Protein AF-A0A924D8W0-F1 (afdb_monomer)

Solvent-accessible surface area (backbone atoms only — not comparable to full-atom values): 11581 Å² total; per-residue (Å²): 134,85,78,77,59,70,66,60,56,53,53,50,51,53,57,53,62,71,68,69,75,63,59,68,28,72,71,52,71,74,65,56,60,61,61,43,77,53,72,70,44,46,41,32,33,38,35,77,83,73,48,73,50,53,40,35,28,71,41,72,52,75,44,83,43,63,81,86,64,90,44,76,80,65,30,50,57,51,70,74,46,54,51,31,19,24,40,36,41,32,32,32,44,46,88,89,50,88,84,66,76,81,45,36,48,36,34,39,32,23,36,89,91,62,43,34,36,59,39,56,44,46,80,50,99,70,36,35,48,69,34,62,76,65,89,50,67,39,32,70,57,61,75,64,47,70,62,36,76,46,74,63,90,94,46,76,42,76,45,24,30,76,48,70,42,75,48,71,89,59,61,86,46,82,33,25,39,45,30,40,32,35,26,55,75,71,27,80,46,30,37,34,32,73,86,68,52,37,37,33,53,79,47,108

Foldseek 3Di:
DDDDPPVVVVVVCVVVVVQPDLDEAEDDPVLVLLDQDDQQDKWWKAKPVRDIWIKGFHDKDKDKDFDDDDDPVSVVCCVRSVYIWMKIFGWIDTVVDPDDDTHGQWMWIQDSVRAIDIDGFDDDPQAGEPADPPPPSCSVVQVPADADFDDDPPDTAHAKGKAAGPDPPCLPGRNYWGIFIQGSNPGTQWTATPVGMIMGTPGD

Mean predicted aligned error: 7.1 Å

pLDDT: mean 86.95, std 12.24, range [51.62, 98.38]

Nearest PDB structures (foldseek):
  8cnb-assembly1_A  TM=2.384E-01  e=5.484E+00  Mus musculus

Structure (mmCIF, N/CA/C/O backbone):
data_AF-A0A924D8W0-F1
#
_entry.id   AF-A0A924D8W0-F1
#
loop_
_atom_site.group_PDB
_atom_site.id
_atom_site.type_symbol
_atom_site.label_atom_id
_atom_site.label_alt_id
_atom_site.label_comp_id
_atom_site.label_asym_id
_atom_site.label_entity_id
_atom_site.label_seq_id
_atom_site.pdbx_PDB_ins_code
_atom_site.Cartn_x
_atom_site.Cartn_y
_atom_site.Cartn_z
_atom_site.occupancy
_atom_site.B_iso_or_equiv
_atom_site.auth_seq_id
_atom_site.auth_comp_id
_atom_site.auth_asym_id
_atom_site.auth_atom_id
_atom_site.pdbx_PDB_model_num
ATOM 1 N N . MET A 1 1 ? -40.180 7.279 54.418 1.00 51.62 1 MET A N 1
ATOM 2 C CA . MET A 1 1 ? -39.333 7.251 53.200 1.00 51.62 1 MET A CA 1
ATOM 3 C C . MET A 1 1 ? -38.421 8.476 53.194 1.00 51.62 1 MET A C 1
ATOM 5 O O . MET A 1 1 ? -38.935 9.588 53.177 1.00 51.62 1 MET A O 1
ATOM 9 N N . LYS A 1 2 ? -37.093 8.305 53.275 1.00 62.81 2 LYS A N 1
ATOM 10 C CA . LYS A 1 2 ? -36.134 9.426 53.206 1.00 62.81 2 LYS A CA 1
ATOM 11 C C . LYS A 1 2 ? -36.000 9.867 51.742 1.00 62.81 2 LYS A C 1
ATOM 13 O O . LYS A 1 2 ? -35.663 9.045 50.896 1.00 62.81 2 LYS A O 1
ATOM 18 N N . LYS A 1 3 ? -36.308 11.132 51.433 1.00 62.19 3 LYS A N 1
ATOM 19 C CA . LYS A 1 3 ? -36.130 11.689 50.081 1.00 62.19 3 LYS A CA 1
ATOM 20 C C . LYS A 1 3 ? -34.634 11.707 49.760 1.00 62.19 3 LYS A C 1
ATOM 22 O O . LYS A 1 3 ? -33.863 12.280 50.526 1.00 62.19 3 LYS A O 1
ATOM 27 N N . LEU A 1 4 ? -34.237 11.078 48.654 1.00 62.81 4 LEU A N 1
ATOM 28 C CA . LEU A 1 4 ? -32.871 11.187 48.144 1.00 62.81 4 LEU A CA 1
ATOM 29 C C . LEU A 1 4 ? -32.546 12.677 47.913 1.00 62.81 4 LEU A C 1
ATOM 31 O O . LEU A 1 4 ? -33.376 13.389 47.334 1.00 62.81 4 LEU A O 1
ATOM 35 N N . PRO A 1 5 ? -31.378 13.175 48.349 1.00 80.56 5 PRO A N 1
ATOM 36 C CA . PRO A 1 5 ? -31.003 14.560 48.113 1.00 80.56 5 PRO A CA 1
ATOM 37 C C . PRO A 1 5 ? -30.881 14.806 46.605 1.00 80.56 5 PRO A C 1
ATOM 39 O O . PRO A 1 5 ? -30.211 14.054 45.900 1.00 80.56 5 PRO A O 1
ATOM 42 N N . LYS A 1 6 ? -31.517 15.876 46.109 1.00 74.88 6 LYS A N 1
ATOM 43 C CA . LYS A 1 6 ? -31.538 16.249 44.678 1.00 74.88 6 LYS A CA 1
ATOM 44 C C . LYS A 1 6 ? -30.132 16.340 44.061 1.00 74.88 6 LYS A C 1
ATOM 46 O O . LYS A 1 6 ? -29.969 16.055 42.882 1.00 74.88 6 LYS A O 1
ATOM 51 N N . ILE A 1 7 ? -29.126 16.667 44.877 1.00 73.75 7 ILE A N 1
ATOM 52 C CA . ILE A 1 7 ? -27.707 16.713 44.495 1.00 73.75 7 ILE A CA 1
ATOM 53 C C . ILE A 1 7 ? -27.206 15.335 44.036 1.00 73.75 7 ILE A C 1
ATOM 55 O O . ILE A 1 7 ? -26.556 15.252 43.002 1.00 73.75 7 ILE A O 1
ATOM 59 N N . LEU A 1 8 ? -27.576 14.249 44.726 1.00 74.19 8 LEU A N 1
ATOM 60 C CA . LEU A 1 8 ? -27.137 12.892 44.380 1.00 74.19 8 LEU A CA 1
ATOM 61 C C . LEU A 1 8 ? -27.672 12.453 43.009 1.00 74.19 8 LEU A C 1
ATOM 63 O O . LEU A 1 8 ? -26.963 11.815 42.242 1.00 74.19 8 LEU A O 1
ATOM 67 N N . ILE A 1 9 ? -28.909 12.838 42.680 1.00 71.88 9 ILE A N 1
ATOM 68 C CA . ILE A 1 9 ? -29.535 12.526 41.387 1.00 71.88 9 ILE A CA 1
ATOM 69 C C . ILE A 1 9 ? -28.805 13.254 40.251 1.00 71.88 9 ILE A C 1
ATOM 71 O O . ILE A 1 9 ? -28.531 12.649 39.220 1.00 71.88 9 ILE A O 1
ATOM 75 N N . ILE A 1 10 ? -28.431 14.522 40.450 1.00 74.00 10 ILE A N 1
ATOM 76 C CA . ILE A 1 10 ? -27.682 15.302 39.453 1.00 74.00 10 ILE A CA 1
ATOM 77 C C . ILE A 1 10 ? -26.285 14.706 39.236 1.00 74.00 10 ILE A C 1
ATOM 79 O O . ILE A 1 10 ? -25.867 14.544 38.092 1.00 74.00 10 ILE A O 1
ATOM 83 N N . THR A 1 11 ? -25.585 14.305 40.303 1.00 73.19 11 THR A N 1
ATOM 84 C CA . THR A 1 11 ? -24.273 13.651 40.183 1.00 73.19 11 THR A CA 1
ATOM 85 C C . THR A 1 11 ? -24.374 12.317 39.442 1.00 73.19 11 THR A C 1
ATOM 87 O O . THR A 1 11 ? -23.553 12.053 38.570 1.00 73.19 11 THR A O 1
ATOM 90 N N . ILE A 1 12 ? -25.404 11.509 39.714 1.00 74.12 12 ILE A N 1
ATOM 91 C CA . ILE A 1 12 ? -25.637 10.242 39.004 1.00 74.12 12 ILE A CA 1
ATOM 92 C C . ILE A 1 12 ? -25.927 10.491 37.520 1.00 74.12 12 ILE A C 1
ATOM 94 O O . ILE A 1 12 ? -25.353 9.813 36.679 1.00 74.12 12 ILE A O 1
ATOM 98 N N . VAL A 1 13 ? -26.756 11.480 37.175 1.00 68.44 13 VAL A N 1
ATOM 99 C CA . VAL A 1 13 ? -27.079 11.787 35.769 1.00 68.44 13 VAL A CA 1
ATOM 100 C C . VAL A 1 13 ? -25.861 12.317 35.009 1.00 68.44 13 VAL A C 1
ATOM 102 O O . VAL A 1 13 ? -25.657 11.927 33.864 1.00 68.44 13 VAL A O 1
ATOM 105 N N . ILE A 1 14 ? -25.017 13.144 35.634 1.00 67.38 14 ILE A N 1
ATOM 106 C CA . ILE A 1 14 ? -23.776 13.639 35.015 1.00 67.38 14 ILE A CA 1
ATOM 107 C C . ILE A 1 14 ? -22.770 12.494 34.831 1.00 67.38 14 ILE A C 1
ATOM 109 O O . ILE A 1 14 ? -22.213 12.337 33.746 1.00 67.38 14 ILE A O 1
ATOM 113 N N . VAL A 1 15 ? -22.581 11.648 35.849 1.00 65.19 15 VAL A N 1
ATOM 114 C CA . VAL A 1 15 ? -21.682 10.484 35.774 1.00 65.19 15 VAL A CA 1
ATOM 115 C C . VAL A 1 15 ? -22.187 9.465 34.745 1.00 65.19 15 VAL A C 1
ATOM 117 O O . VAL A 1 15 ? -21.397 8.969 33.949 1.00 65.19 15 VAL A O 1
ATOM 120 N N . CYS A 1 16 ? -23.494 9.202 34.679 1.00 62.72 16 CYS A N 1
ATOM 121 C CA . CYS A 1 16 ? -24.083 8.338 33.654 1.00 62.72 16 CYS A CA 1
ATOM 122 C C . CYS A 1 16 ? -24.018 8.964 32.253 1.00 62.72 16 CYS A C 1
ATOM 124 O O . CYS A 1 16 ? -23.747 8.246 31.297 1.00 62.72 16 CYS A O 1
ATOM 126 N N . GLY A 1 17 ? -24.208 10.280 32.115 1.00 61.62 17 GLY A N 1
ATOM 127 C CA . GLY A 1 17 ? -24.121 10.983 30.831 1.00 61.62 17 GLY A CA 1
ATOM 128 C C . GLY A 1 17 ? -22.721 10.935 30.211 1.00 61.62 17 GLY A C 1
ATOM 129 O O . GLY A 1 17 ? -22.593 10.801 28.996 1.00 61.62 17 GLY A O 1
ATOM 130 N N . ILE A 1 18 ? -21.677 10.956 31.044 1.00 58.41 18 ILE A N 1
ATOM 131 C CA . ILE A 1 18 ? -20.273 10.838 30.616 1.00 58.41 18 ILE A CA 1
ATOM 132 C C . ILE A 1 18 ? -19.924 9.400 30.170 1.00 58.41 18 ILE A C 1
ATOM 134 O O . ILE A 1 18 ? -19.015 9.208 29.367 1.00 58.41 18 ILE A O 1
ATOM 138 N N . LEU A 1 19 ? -20.661 8.380 30.624 1.00 55.50 19 LEU A N 1
ATOM 139 C CA . LEU A 1 19 ? -20.354 6.967 30.351 1.00 55.50 19 LEU A CA 1
ATOM 140 C C . LEU A 1 19 ? -20.971 6.402 29.056 1.00 55.50 19 LEU A C 1
ATOM 142 O O . LEU A 1 19 ? -20.686 5.256 28.708 1.00 55.50 19 LEU A O 1
ATOM 146 N N . ILE A 1 20 ? -21.815 7.151 28.336 1.00 56.75 20 ILE A N 1
ATOM 147 C CA . ILE A 1 20 ? -22.660 6.563 27.274 1.00 56.75 20 ILE A CA 1
ATOM 148 C C . ILE A 1 20 ? -22.020 6.570 25.872 1.00 56.75 20 ILE A C 1
ATOM 150 O O . ILE A 1 20 ? -22.450 5.802 25.013 1.00 56.75 20 ILE A O 1
ATOM 154 N N . PHE A 1 21 ? -20.947 7.320 25.611 1.00 61.81 21 PHE A N 1
ATOM 155 C CA . PHE A 1 21 ? -20.361 7.374 24.262 1.00 61.81 21 PHE A CA 1
ATOM 156 C C . PHE A 1 21 ? -19.018 6.645 24.165 1.00 61.81 21 PHE A C 1
ATOM 158 O O . PHE A 1 21 ? -17.959 7.263 24.107 1.00 61.81 21 PHE A O 1
ATOM 165 N N . LYS A 1 22 ? -19.062 5.309 24.069 1.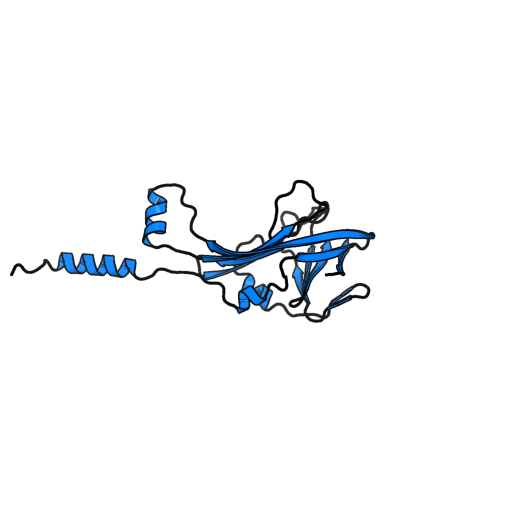00 64.31 22 LYS A N 1
ATOM 166 C CA . LYS A 1 22 ? -17.920 4.540 23.548 1.00 64.31 22 LYS A CA 1
ATOM 167 C C . LYS A 1 22 ? -17.777 4.819 22.053 1.00 64.31 22 LYS A C 1
ATOM 169 O O . LYS A 1 22 ? -18.519 4.267 21.240 1.00 64.31 22 LYS A O 1
ATOM 174 N N . LYS A 1 23 ? -16.834 5.685 21.683 1.00 73.25 23 LYS A N 1
ATOM 175 C CA . LYS A 1 23 ? -16.511 5.968 20.283 1.00 73.25 23 LYS A CA 1
ATOM 176 C C . LYS A 1 23 ? -15.597 4.854 19.760 1.00 73.25 23 LYS A C 1
ATOM 178 O O . LYS A 1 23 ? -14.448 4.741 20.172 1.00 73.25 23 LYS A O 1
ATOM 183 N N . SER A 1 24 ? -16.118 4.012 18.868 1.00 81.00 24 SER A N 1
ATOM 184 C CA . SER A 1 24 ? -15.323 3.021 18.133 1.00 81.00 24 SER A CA 1
ATOM 185 C C . SER A 1 24 ? -15.245 3.427 16.667 1.00 81.00 24 SER A C 1
ATOM 187 O O . SER A 1 24 ? -16.257 3.811 16.075 1.00 81.00 24 SER A O 1
ATOM 189 N N . GLN A 1 25 ? -14.039 3.414 16.106 1.00 90.25 25 GLN A N 1
ATOM 190 C CA . GLN A 1 25 ? -13.800 3.767 14.709 1.00 90.25 25 GLN A CA 1
ATOM 191 C C . GLN A 1 25 ? -13.573 2.498 13.896 1.00 90.25 25 GLN A C 1
ATOM 193 O O . GLN A 1 25 ? -12.676 1.710 14.190 1.00 90.25 25 GLN A O 1
ATOM 198 N N . HIS A 1 26 ? -14.408 2.297 12.877 1.00 93.50 26 HIS A N 1
ATOM 199 C CA . HIS A 1 26 ? -14.433 1.063 12.102 1.00 93.50 26 HIS A CA 1
ATOM 200 C C . HIS A 1 26 ? -14.041 1.286 10.644 1.00 93.50 26 HIS A C 1
ATOM 202 O O . HIS A 1 26 ? -14.431 2.269 10.004 1.00 93.50 26 HIS A O 1
ATOM 208 N N . LEU A 1 27 ? -13.329 0.305 10.100 1.00 94.75 27 LEU A N 1
ATOM 209 C CA . LEU A 1 27 ? -13.120 0.158 8.669 1.00 94.75 27 LEU A CA 1
ATOM 210 C C . LEU A 1 27 ? -14.374 -0.446 8.035 1.00 94.75 27 LEU A C 1
ATOM 212 O O . LEU A 1 27 ? -14.895 -1.477 8.471 1.00 94.75 27 LEU A O 1
ATOM 216 N N . THR A 1 28 ? -14.846 0.200 6.978 1.00 93.69 28 THR A N 1
ATOM 217 C CA . THR A 1 28 ? -15.949 -0.275 6.146 1.00 93.69 28 THR A CA 1
ATOM 218 C C . THR A 1 28 ? -15.459 -1.339 5.170 1.00 93.69 28 THR A C 1
ATOM 220 O O . THR A 1 28 ? -14.265 -1.460 4.891 1.00 93.69 28 THR A O 1
ATOM 223 N N . LYS A 1 29 ? -16.399 -2.080 4.577 1.00 93.75 29 LYS A N 1
ATOM 224 C CA . LYS A 1 29 ? -16.084 -3.051 3.523 1.00 93.75 29 LYS A CA 1
ATOM 225 C C . LYS A 1 29 ? -15.351 -2.402 2.342 1.00 93.75 29 LYS A C 1
ATOM 227 O O . LYS A 1 29 ? -14.378 -2.964 1.863 1.00 93.75 29 LYS A O 1
ATOM 232 N N . LYS A 1 30 ? -15.772 -1.197 1.938 1.00 91.75 30 LYS A N 1
ATOM 233 C CA . LYS A 1 30 ? -15.156 -0.437 0.841 1.00 91.75 30 LYS A CA 1
ATOM 234 C C . LYS A 1 30 ? -13.691 -0.094 1.121 1.00 91.75 30 LYS A C 1
ATOM 236 O O . LYS A 1 30 ? -12.888 -0.098 0.198 1.00 91.75 30 LYS A O 1
ATOM 241 N N . ASP A 1 31 ? -13.351 0.199 2.379 1.00 93.81 31 ASP A N 1
ATOM 242 C CA . ASP A 1 31 ? -11.962 0.482 2.755 1.00 93.81 31 ASP A CA 1
ATOM 243 C C . ASP A 1 31 ? -11.101 -0.773 2.558 1.00 93.81 31 ASP A C 1
ATOM 245 O O . ASP A 1 31 ? -10.030 -0.705 1.971 1.00 93.81 31 ASP A O 1
ATOM 249 N N . ILE A 1 32 ? -11.605 -1.934 2.984 1.00 95.25 32 ILE A N 1
ATOM 250 C CA . ILE A 1 32 ? -10.889 -3.216 2.909 1.00 95.25 32 ILE A CA 1
ATOM 251 C C . ILE A 1 32 ? -10.810 -3.749 1.468 1.00 95.25 32 ILE A C 1
ATOM 253 O O . ILE A 1 32 ? -9.803 -4.342 1.090 1.00 95.25 32 ILE A O 1
ATOM 257 N N . GLU A 1 33 ? -11.829 -3.502 0.638 1.00 95.81 33 GLU A N 1
ATOM 258 C CA . GLU A 1 33 ? -11.849 -3.858 -0.793 1.00 95.81 33 GLU A CA 1
ATOM 259 C C . GLU A 1 33 ? -10.745 -3.160 -1.609 1.00 95.81 33 GLU A C 1
ATOM 261 O O . GLU A 1 33 ? -10.497 -3.544 -2.750 1.00 95.81 33 GLU A O 1
ATOM 266 N N . PHE A 1 34 ? -10.047 -2.172 -1.035 1.00 95.62 34 PHE A N 1
ATOM 267 C CA . PHE A 1 34 ? -8.847 -1.594 -1.640 1.00 95.62 34 PHE A CA 1
ATOM 268 C C . PHE A 1 34 ? -7.672 -2.581 -1.719 1.00 95.62 34 PHE A C 1
ATOM 270 O O . PHE A 1 34 ? -6.791 -2.398 -2.558 1.00 95.62 34 PHE A O 1
ATOM 277 N N . ASN A 1 35 ? -7.647 -3.612 -0.866 1.00 97.69 35 ASN A N 1
ATOM 278 C CA . ASN A 1 35 ? -6.647 -4.673 -0.899 1.00 97.69 35 ASN A CA 1
ATOM 279 C C . ASN A 1 35 ? -7.005 -5.748 -1.949 1.00 97.69 35 ASN A C 1
ATOM 281 O O . ASN A 1 35 ? -7.961 -6.499 -1.740 1.00 97.69 35 ASN A O 1
ATOM 285 N N . PRO A 1 36 ? -6.205 -5.918 -3.016 1.00 97.56 36 PRO A N 1
ATOM 286 C CA . PRO A 1 36 ? -6.438 -6.936 -4.038 1.00 97.56 36 PRO A CA 1
ATOM 287 C C . PRO A 1 36 ? -5.659 -8.237 -3.794 1.00 97.56 36 PRO A C 1
ATOM 289 O O . PRO A 1 36 ? -5.649 -9.124 -4.653 1.00 97.56 36 PRO A O 1
ATOM 292 N N . TYR A 1 37 ? -4.934 -8.340 -2.681 1.00 98.12 37 TYR A N 1
ATOM 293 C CA . TYR A 1 37 ? -4.069 -9.479 -2.409 1.00 98.12 37 TYR A CA 1
ATOM 294 C C . TYR A 1 37 ? -4.772 -10.599 -1.654 1.00 98.12 37 TYR A C 1
ATOM 296 O O . TYR A 1 37 ? -5.694 -10.373 -0.862 1.00 98.12 37 TYR A O 1
ATOM 304 N N . LYS A 1 38 ? -4.256 -11.808 -1.863 1.00 98.19 38 LYS A N 1
ATOM 305 C CA . LYS A 1 38 ? -4.525 -13.004 -1.067 1.00 98.19 38 LYS A CA 1
ATOM 306 C C . LYS A 1 38 ? -3.228 -13.491 -0.428 1.00 98.19 38 LYS A C 1
ATOM 308 O O . LYS A 1 38 ? -2.139 -13.262 -0.948 1.00 98.19 38 LYS A O 1
ATOM 313 N N . VAL A 1 39 ? -3.353 -14.189 0.697 1.00 98.12 39 VAL A N 1
ATOM 314 C CA . VAL A 1 39 ? -2.212 -14.866 1.325 1.00 98.12 39 VAL A CA 1
ATOM 315 C C . VAL A 1 39 ? -1.627 -15.883 0.341 1.00 98.12 39 VAL A C 1
ATOM 317 O O . VAL A 1 39 ? -2.372 -16.663 -0.254 1.00 98.12 39 VAL A O 1
ATOM 320 N N . GLY A 1 40 ? -0.306 -15.855 0.173 1.00 97.38 40 GLY A N 1
ATOM 321 C CA . GLY A 1 40 ? 0.437 -16.673 -0.785 1.00 97.38 40 GLY A CA 1
ATOM 3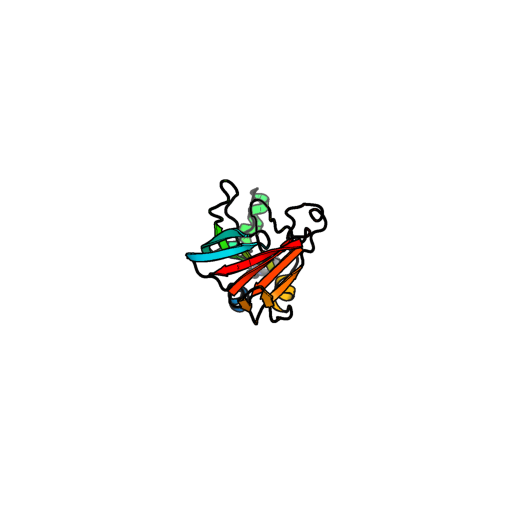22 C C . GLY A 1 40 ? 0.655 -16.025 -2.157 1.00 97.38 40 GLY A C 1
ATOM 323 O O . GLY A 1 40 ? 1.433 -16.565 -2.945 1.00 97.38 40 GLY A O 1
ATOM 324 N N . ASP A 1 41 ? 0.029 -14.877 -2.452 1.00 98.06 41 ASP A N 1
ATOM 325 C CA . ASP A 1 41 ? 0.325 -14.123 -3.677 1.00 98.06 41 ASP A CA 1
ATOM 326 C C . ASP A 1 41 ? 1.829 -13.793 -3.737 1.00 98.06 41 ASP A C 1
ATOM 328 O O . ASP A 1 41 ? 2.415 -13.337 -2.752 1.00 98.06 41 ASP A O 1
ATOM 332 N N . SER A 1 42 ? 2.453 -14.016 -4.899 1.00 96.88 42 SER A N 1
ATOM 333 C CA . SER A 1 42 ? 3.887 -13.792 -5.126 1.00 96.88 42 SER A CA 1
ATOM 334 C C . SER A 1 42 ? 4.090 -12.799 -6.265 1.00 96.88 42 SER A C 1
ATOM 336 O O . SER A 1 42 ? 3.880 -13.112 -7.434 1.00 96.88 42 SER A O 1
ATOM 338 N N . LEU A 1 43 ? 4.510 -11.585 -5.932 1.00 95.88 43 LEU A N 1
ATOM 339 C CA . LEU A 1 43 ? 4.676 -10.480 -6.867 1.00 95.88 43 LEU A CA 1
ATOM 340 C C . LEU A 1 43 ? 6.116 -10.455 -7.380 1.00 95.88 43 LEU A C 1
ATOM 342 O O . LEU A 1 43 ? 7.033 -10.089 -6.649 1.00 95.88 43 LEU A O 1
ATOM 346 N N . PHE A 1 44 ? 6.319 -10.821 -8.641 1.00 95.38 44 PHE A N 1
ATOM 347 C CA . PHE A 1 44 ? 7.634 -10.807 -9.279 1.00 95.38 44 PHE A CA 1
ATOM 348 C C . PHE A 1 44 ? 7.829 -9.493 -10.017 1.00 95.38 44 PHE A C 1
ATOM 350 O O . PHE A 1 44 ? 7.075 -9.192 -10.947 1.00 95.38 44 PHE A O 1
ATOM 357 N N . PHE A 1 45 ? 8.864 -8.742 -9.658 1.00 94.88 45 PHE A N 1
ATOM 358 C CA . PHE A 1 45 ? 9.209 -7.483 -10.302 1.00 94.88 45 PHE A CA 1
ATOM 359 C C . PHE A 1 45 ? 10.507 -7.587 -11.096 1.00 94.88 45 PHE A C 1
ATOM 361 O O . PHE A 1 45 ? 11.413 -8.343 -10.745 1.00 94.88 45 PHE A O 1
ATOM 368 N N . GLN A 1 46 ? 10.596 -6.787 -12.156 1.00 95.19 46 GLN A N 1
ATOM 369 C CA . GLN A 1 46 ? 11.812 -6.595 -12.935 1.00 95.19 46 GLN A CA 1
ATOM 370 C C . GLN A 1 46 ? 12.077 -5.104 -13.152 1.00 95.19 46 GLN A C 1
ATOM 372 O O . GLN A 1 46 ? 11.154 -4.335 -13.452 1.00 95.19 46 GLN A O 1
ATOM 377 N N . SER A 1 47 ? 13.342 -4.713 -13.010 1.00 95.19 47 SER A N 1
ATOM 378 C CA . SER A 1 47 ? 13.811 -3.355 -13.262 1.00 95.19 47 SER A CA 1
ATOM 379 C C . SER A 1 47 ? 14.204 -3.135 -14.720 1.00 95.19 47 SER A C 1
ATOM 381 O O . SER A 1 47 ? 14.483 -4.075 -15.470 1.00 95.19 47 SER A O 1
ATOM 383 N N . THR A 1 48 ? 14.319 -1.870 -15.117 1.00 94.88 48 THR A N 1
ATOM 384 C CA . THR A 1 48 ? 14.916 -1.482 -16.404 1.00 94.88 48 THR A CA 1
ATOM 385 C C . THR A 1 48 ? 16.386 -1.877 -16.549 1.00 94.88 48 THR A C 1
ATOM 387 O O . THR A 1 48 ? 16.887 -1.945 -17.668 1.00 94.88 48 THR A O 1
ATOM 390 N N . LYS A 1 49 ? 17.066 -2.187 -15.440 1.00 94.81 49 LYS A N 1
ATOM 391 C CA . LYS A 1 49 ? 18.438 -2.712 -15.407 1.00 94.81 49 LYS A CA 1
ATOM 392 C C . LYS A 1 49 ? 18.497 -4.246 -15.372 1.00 94.81 49 LYS A C 1
ATOM 394 O O . LYS A 1 49 ? 19.565 -4.804 -15.156 1.00 94.81 49 LYS A O 1
ATOM 399 N N . ASN A 1 50 ? 17.370 -4.929 -15.599 1.00 93.94 50 ASN A N 1
ATOM 400 C CA . ASN A 1 50 ? 17.221 -6.390 -15.543 1.00 93.94 50 ASN A CA 1
ATOM 401 C C . ASN A 1 50 ? 17.449 -7.028 -14.163 1.00 93.94 50 ASN A C 1
ATOM 403 O O . ASN A 1 50 ? 17.585 -8.249 -14.067 1.00 93.94 50 ASN A O 1
ATOM 407 N N . GLU A 1 51 ? 17.419 -6.237 -13.093 1.00 94.00 51 GLU A N 1
ATOM 408 C CA . GLU A 1 51 ? 17.344 -6.778 -11.738 1.00 94.00 51 GLU A CA 1
ATOM 409 C C . GLU A 1 51 ? 15.948 -7.341 -11.484 1.00 94.00 51 GLU A C 1
ATOM 411 O O . GLU A 1 51 ? 14.962 -6.871 -12.059 1.00 94.00 51 GLU A O 1
ATOM 416 N N . LYS A 1 52 ? 15.859 -8.349 -10.620 1.00 93.62 52 LYS A N 1
ATOM 417 C CA . LYS A 1 52 ? 14.599 -9.003 -10.269 1.00 93.62 52 LYS A CA 1
ATOM 418 C C . LYS A 1 52 ? 14.428 -9.019 -8.768 1.00 93.62 52 LYS A C 1
ATOM 420 O O . LYS A 1 52 ? 15.410 -9.130 -8.040 1.00 93.62 52 LYS A O 1
ATOM 425 N N . ASP A 1 53 ? 13.182 -8.945 -8.333 1.00 93.12 53 ASP A N 1
ATOM 426 C CA . ASP A 1 53 ? 12.839 -9.133 -6.932 1.00 93.12 53 ASP A CA 1
ATOM 427 C C . ASP A 1 53 ? 11.453 -9.751 -6.784 1.00 93.12 53 ASP A C 1
ATOM 429 O O . ASP A 1 53 ? 10.672 -9.791 -7.740 1.00 93.12 53 ASP A O 1
ATOM 433 N N . THR A 1 54 ? 11.171 -10.279 -5.600 1.00 93.69 54 THR A N 1
ATOM 434 C CA . THR A 1 54 ? 9.901 -10.922 -5.275 1.00 93.69 54 THR A CA 1
ATOM 435 C C . THR A 1 54 ? 9.375 -10.391 -3.953 1.00 93.69 54 THR A C 1
ATOM 437 O O . THR A 1 54 ? 10.123 -10.270 -2.990 1.00 93.69 54 THR A O 1
ATOM 440 N N . ILE A 1 55 ? 8.077 -10.115 -3.914 1.00 94.06 55 ILE A N 1
ATOM 441 C CA . ILE A 1 55 ? 7.347 -9.815 -2.683 1.00 94.06 55 ILE A CA 1
ATOM 442 C C . ILE A 1 55 ? 6.326 -10.925 -2.479 1.00 94.06 55 ILE A C 1
ATOM 444 O O . ILE A 1 55 ? 5.564 -11.228 -3.399 1.00 94.06 55 ILE A O 1
ATOM 448 N N . ILE A 1 56 ? 6.298 -11.529 -1.297 1.00 95.06 56 ILE A N 1
ATOM 449 C CA . ILE A 1 56 ? 5.354 -12.601 -0.967 1.00 95.06 56 ILE A CA 1
ATOM 450 C C . ILE A 1 56 ? 4.391 -12.093 0.095 1.00 95.06 56 ILE A C 1
ATOM 452 O O . ILE A 1 56 ? 4.822 -11.581 1.124 1.00 95.06 56 ILE A O 1
ATOM 456 N N . ILE A 1 57 ? 3.088 -12.243 -0.136 1.00 97.25 57 ILE A N 1
ATOM 457 C CA . ILE A 1 57 ? 2.064 -11.883 0.848 1.00 97.25 57 ILE A CA 1
ATOM 458 C C . ILE A 1 57 ? 1.936 -13.016 1.864 1.00 97.25 57 ILE A C 1
ATOM 460 O O . ILE A 1 57 ? 1.465 -14.107 1.535 1.00 97.25 57 ILE A O 1
ATOM 464 N N . THR A 1 58 ? 2.347 -12.765 3.103 1.00 96.19 58 THR A N 1
ATOM 465 C CA . THR A 1 58 ? 2.478 -13.811 4.130 1.00 96.19 58 THR A CA 1
ATOM 466 C C . THR A 1 58 ? 1.268 -13.894 5.046 1.00 96.19 58 THR A C 1
ATOM 468 O O . THR A 1 58 ? 0.877 -14.985 5.460 1.00 96.19 58 THR A O 1
ATOM 471 N N . SER A 1 59 ? 0.632 -12.763 5.348 1.00 97.00 59 SER A N 1
ATOM 472 C CA . SER A 1 59 ? -0.594 -12.744 6.140 1.00 97.00 59 SER A CA 1
ATOM 473 C C . SER A 1 59 ? -1.440 -11.515 5.844 1.00 97.00 59 SER A C 1
ATOM 475 O O . SER A 1 59 ? -0.964 -10.507 5.330 1.00 97.00 59 SER A O 1
ATOM 477 N N . ILE A 1 60 ? -2.732 -11.635 6.134 1.00 98.06 60 ILE A N 1
ATOM 478 C CA . ILE A 1 60 ? -3.700 -10.554 6.009 1.00 98.06 60 ILE A CA 1
ATOM 479 C C . ILE A 1 60 ? -4.607 -10.638 7.227 1.00 98.06 60 ILE A C 1
ATOM 481 O O . ILE A 1 60 ? -5.245 -11.672 7.445 1.00 98.06 60 ILE A O 1
ATOM 485 N N . TYR A 1 61 ? -4.679 -9.577 8.022 1.00 97.31 61 TYR A N 1
ATOM 486 C CA . TYR A 1 61 ? -5.511 -9.584 9.220 1.00 97.31 61 TYR A CA 1
ATOM 487 C C . TYR A 1 61 ? -6.090 -8.216 9.551 1.00 97.31 61 TYR A C 1
ATOM 489 O O . TYR A 1 61 ? -5.604 -7.162 9.146 1.00 97.31 61 TYR A O 1
ATOM 497 N N . LYS A 1 62 ? -7.164 -8.260 10.337 1.00 96.88 62 LYS A N 1
ATOM 498 C CA . LYS A 1 62 ? -7.802 -7.094 10.931 1.00 96.88 62 LYS A CA 1
ATOM 499 C C . LYS A 1 62 ? -7.571 -7.129 12.434 1.00 96.88 62 LYS A C 1
ATOM 501 O O . LYS A 1 62 ? -7.836 -8.147 13.072 1.00 96.88 62 LYS A O 1
ATOM 506 N N . GLN A 1 63 ? -7.120 -6.022 13.004 1.00 95.25 63 GLN A N 1
ATOM 507 C CA . GLN A 1 63 ? -6.848 -5.903 14.431 1.00 95.25 63 GLN A CA 1
ATOM 508 C C . GLN A 1 63 ? -7.618 -4.724 15.021 1.00 95.25 63 GLN A C 1
ATOM 510 O O . GLN A 1 63 ? -7.691 -3.648 14.427 1.00 95.25 63 GLN A O 1
ATOM 515 N N . LYS A 1 64 ? -8.169 -4.925 16.222 1.00 92.88 64 LYS A N 1
ATOM 516 C CA . LYS A 1 64 ? -8.626 -3.817 17.062 1.00 92.88 64 LYS A CA 1
ATOM 517 C C . LYS A 1 64 ? -7.431 -3.219 17.785 1.00 92.88 64 LYS A C 1
ATOM 519 O O . LYS A 1 64 ? -6.700 -3.924 18.478 1.00 92.88 64 LYS A O 1
ATOM 524 N N . LEU A 1 65 ? -7.263 -1.924 17.615 1.00 90.31 65 LEU A N 1
ATOM 525 C CA . LEU A 1 65 ? -6.206 -1.128 18.196 1.00 90.31 65 LEU A CA 1
ATOM 526 C C . LEU A 1 65 ? -6.755 -0.372 19.402 1.00 90.31 65 LEU A C 1
ATOM 528 O O . LEU A 1 65 ? -7.914 0.049 19.427 1.00 90.31 65 LEU A O 1
ATOM 532 N N . THR A 1 66 ? -5.901 -0.228 20.405 1.00 86.38 66 THR A N 1
ATOM 533 C CA . THR A 1 66 ? -6.167 0.492 21.650 1.00 86.38 66 THR A CA 1
ATOM 534 C C . THR A 1 66 ? -4.987 1.395 21.955 1.00 86.38 66 THR A C 1
ATOM 536 O O . THR A 1 66 ? -3.858 1.120 21.538 1.00 86.38 66 THR A O 1
ATOM 539 N N . GLU A 1 67 ? -5.226 2.455 22.722 1.00 79.81 67 GLU A N 1
ATOM 540 C CA . GLU A 1 67 ? -4.152 3.285 23.264 1.00 79.81 67 GLU A CA 1
ATOM 541 C C . GLU A 1 67 ? -3.169 2.394 24.034 1.00 79.81 67 GLU A C 1
ATOM 543 O O . GLU A 1 67 ? -3.568 1.646 24.932 1.00 79.81 67 GLU A O 1
ATOM 548 N N . LYS A 1 68 ? -1.879 2.448 23.679 1.00 73.06 68 LYS A N 1
ATOM 549 C CA . LYS A 1 68 ? -0.851 1.854 24.532 1.00 73.06 68 LYS A CA 1
ATOM 550 C C . LYS A 1 68 ? -0.766 2.707 25.783 1.00 73.06 68 LYS A C 1
ATOM 552 O O . LYS A 1 68 ? -0.426 3.884 25.718 1.00 73.06 68 LYS A O 1
ATOM 557 N N . CYS A 1 69 ? -1.085 2.101 26.913 1.00 73.44 69 CYS A N 1
ATOM 558 C CA . CYS A 1 69 ? -1.027 2.782 28.182 1.00 73.44 69 CYS A CA 1
ATOM 559 C C . CYS A 1 69 ? 0.292 2.478 28.896 1.00 73.44 69 CYS A C 1
ATOM 561 O O . CYS A 1 69 ? 0.628 1.314 29.105 1.00 73.44 69 CYS A O 1
ATOM 563 N N . TYR A 1 70 ? 1.018 3.525 29.289 1.00 76.00 70 TYR A N 1
ATOM 564 C CA . TYR A 1 70 ? 2.321 3.400 29.953 1.00 76.00 70 TYR A CA 1
ATOM 565 C C . TYR A 1 70 ? 2.285 3.787 31.441 1.00 76.00 70 TYR A C 1
ATOM 567 O O . TYR A 1 70 ? 3.292 3.653 32.130 1.00 76.00 70 TYR A O 1
ATOM 575 N N . SER A 1 71 ? 1.148 4.263 31.965 1.00 79.56 71 SER A N 1
ATOM 576 C CA . SER A 1 71 ? 1.012 4.617 33.384 1.00 79.56 71 SER A CA 1
ATOM 577 C C . SER A 1 71 ? -0.420 4.471 33.896 1.00 79.56 71 SER A C 1
ATOM 579 O O . SER A 1 71 ? -1.382 4.695 33.170 1.00 79.56 71 SER A O 1
ATOM 581 N N . LEU A 1 72 ? -0.578 4.170 35.187 1.00 71.75 72 LEU A N 1
ATOM 582 C CA . LEU A 1 72 ? -1.888 3.917 35.799 1.00 71.75 72 LEU A CA 1
ATOM 583 C C . LEU A 1 72 ? -2.889 5.073 35.589 1.00 71.75 72 LEU A C 1
ATOM 585 O O . LEU A 1 72 ? -4.050 4.836 35.268 1.00 71.75 72 LEU A O 1
ATOM 589 N N . LEU A 1 73 ? -2.426 6.325 35.698 1.00 72.88 73 LEU A N 1
ATOM 590 C CA . LEU A 1 73 ? -3.254 7.525 35.512 1.00 72.88 73 LEU A CA 1
ATOM 591 C C . LEU A 1 73 ? -3.697 7.729 34.053 1.00 72.88 73 LEU A C 1
ATOM 593 O O . LEU A 1 73 ? -4.803 8.209 33.820 1.00 72.88 73 LEU A O 1
ATOM 597 N N . THR A 1 74 ? -2.879 7.326 33.075 1.00 67.94 74 THR A N 1
ATOM 598 C CA . THR A 1 74 ? -3.242 7.383 31.644 1.00 67.94 74 THR A CA 1
ATOM 599 C C . THR A 1 74 ? -4.123 6.203 31.216 1.00 67.94 74 THR A C 1
ATOM 601 O O . THR A 1 74 ? -4.826 6.280 30.207 1.00 67.94 74 THR A O 1
ATOM 604 N N . CYS A 1 75 ? -4.163 5.130 32.014 1.00 70.31 75 CYS A N 1
ATOM 605 C CA . CYS A 1 75 ? -4.968 3.945 31.717 1.00 70.31 75 CYS A CA 1
ATOM 606 C C . CYS A 1 75 ? -6.420 4.115 32.128 1.00 70.31 75 CYS A C 1
ATOM 608 O O . CYS A 1 75 ? -7.280 3.548 31.466 1.00 70.31 75 CYS A O 1
ATOM 610 N N . ILE A 1 76 ? -6.705 4.867 33.197 1.00 72.56 76 ILE A N 1
ATOM 611 C CA . ILE A 1 76 ? -8.070 5.021 33.719 1.00 72.56 76 ILE A CA 1
ATOM 612 C C . ILE A 1 76 ? -9.036 5.486 32.613 1.00 72.56 76 ILE A C 1
ATOM 614 O O . ILE A 1 76 ? -10.046 4.810 32.416 1.00 72.56 76 ILE A O 1
ATOM 618 N N . PRO A 1 77 ? -8.732 6.529 31.812 1.00 68.06 77 PRO A N 1
ATOM 619 C CA . PRO A 1 77 ? -9.591 6.906 30.692 1.00 68.06 77 PRO A CA 1
ATOM 620 C C . PRO A 1 77 ? -9.706 5.801 29.636 1.00 68.06 77 PRO A C 1
ATOM 622 O O . PRO A 1 77 ? -10.809 5.455 29.233 1.00 68.06 77 PRO A O 1
ATOM 625 N N . THR A 1 78 ? -8.596 5.181 29.232 1.00 71.50 78 THR A N 1
ATOM 626 C CA . THR A 1 78 ? -8.608 4.104 28.225 1.00 71.50 78 THR A CA 1
ATOM 627 C C . THR A 1 78 ? -9.456 2.910 28.674 1.00 71.50 78 THR A C 1
ATOM 629 O O . THR A 1 78 ? -10.201 2.345 27.880 1.00 71.50 78 THR A O 1
ATOM 632 N N . TYR A 1 79 ? -9.395 2.542 29.955 1.00 70.75 79 TYR A N 1
ATOM 633 C CA . TYR A 1 79 ? -10.141 1.419 30.521 1.00 70.75 79 TYR A CA 1
ATOM 634 C C . TYR A 1 79 ? -11.631 1.740 30.697 1.00 70.75 79 TYR A C 1
ATOM 636 O O . TYR A 1 79 ? -12.484 0.882 30.468 1.00 70.75 79 TYR A O 1
ATOM 644 N N . LEU A 1 80 ? -11.949 2.978 31.090 1.00 70.19 80 LEU A N 1
ATOM 645 C CA . LEU A 1 80 ? -13.325 3.429 31.303 1.00 70.19 80 LEU A CA 1
ATOM 646 C C . LEU A 1 80 ? -14.049 3.731 29.984 1.00 70.19 80 LEU A C 1
ATOM 648 O O . LEU A 1 80 ? -15.210 3.353 29.824 1.00 70.19 80 LEU A O 1
A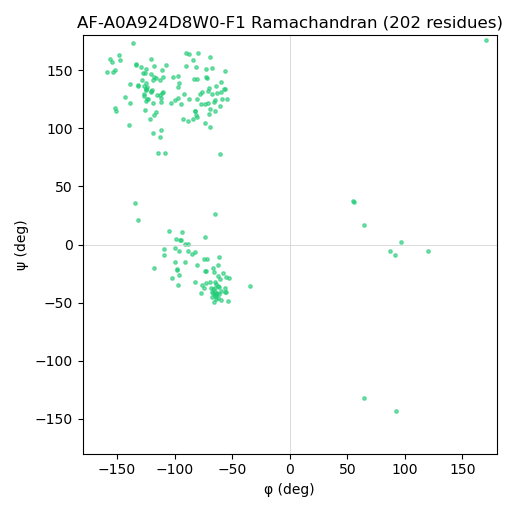TOM 652 N N . PHE A 1 81 ? -13.368 4.369 29.030 1.00 71.81 81 PHE A N 1
ATOM 653 C CA . PHE A 1 81 ? -13.957 4.836 27.771 1.00 71.81 81 PHE A CA 1
ATOM 654 C C . PHE A 1 81 ? -13.712 3.884 26.598 1.00 71.81 81 PHE A C 1
ATOM 656 O O . PHE A 1 81 ? -14.507 3.869 25.660 1.00 71.81 81 PHE A O 1
ATOM 663 N N . GLY A 1 82 ? -12.692 3.021 26.670 1.00 69.31 82 GLY A N 1
ATOM 664 C CA . GLY A 1 82 ? -12.494 1.914 25.732 1.00 69.31 82 GLY A CA 1
ATOM 665 C C . GLY A 1 82 ? -12.457 2.344 24.269 1.00 69.31 82 GLY A C 1
ATOM 666 O O . GLY A 1 82 ? -13.013 1.636 23.423 1.00 69.31 82 GLY A O 1
ATOM 667 N N . GLU A 1 83 ? -11.866 3.506 23.974 1.00 79.19 83 GLU A N 1
ATOM 668 C CA . GLU A 1 83 ? -11.723 3.966 22.598 1.00 79.19 83 GLU A CA 1
ATOM 669 C C . GLU A 1 83 ? -10.895 2.946 21.824 1.00 79.19 83 GLU A C 1
ATOM 671 O O . GLU A 1 83 ? -9.756 2.618 22.166 1.00 79.19 83 GLU A O 1
ATOM 676 N N . THR A 1 84 ? -11.524 2.400 20.795 1.00 87.06 84 THR A N 1
ATOM 677 C CA . THR A 1 84 ? -10.930 1.394 19.928 1.00 87.06 84 THR A CA 1
ATOM 678 C C . THR A 1 84 ? -11.033 1.871 18.505 1.00 87.06 84 THR A C 1
ATOM 680 O O . THR A 1 84 ? -11.998 2.534 18.111 1.00 87.06 84 THR A O 1
ATOM 683 N N . TRP A 1 85 ? -10.044 1.494 17.723 1.00 92.06 85 TRP A N 1
ATOM 684 C CA . TRP A 1 85 ? -10.062 1.704 16.293 1.00 92.06 85 TRP A CA 1
ATOM 685 C C . TRP A 1 85 ? -9.573 0.450 15.584 1.00 92.06 85 TRP A C 1
ATOM 687 O O . TRP A 1 85 ? -9.201 -0.532 16.228 1.00 92.06 85 TRP A O 1
ATOM 697 N N . GLU A 1 86 ? -9.647 0.425 14.262 1.00 95.44 86 GLU A N 1
ATOM 698 C CA . GLU A 1 86 ? -9.355 -0.774 13.485 1.00 95.44 86 GLU A CA 1
ATOM 699 C C . GLU A 1 86 ? -8.192 -0.534 12.534 1.00 95.44 86 GLU A C 1
ATOM 701 O O . GLU A 1 86 ? -8.163 0.461 11.810 1.00 95.44 86 GLU A O 1
ATOM 706 N N . GLY A 1 87 ? -7.259 -1.480 12.525 1.00 96.56 87 GLY A N 1
ATOM 707 C CA . GLY A 1 87 ? -6.235 -1.611 11.500 1.00 96.56 87 GLY A CA 1
ATOM 708 C C . GLY A 1 87 ? -6.493 -2.850 10.651 1.00 96.56 87 GLY A C 1
ATOM 709 O O . GLY A 1 87 ? -6.972 -3.873 11.148 1.00 96.56 87 GLY A O 1
ATOM 710 N N . TYR A 1 88 ? -6.190 -2.746 9.367 1.00 97.56 88 TYR A N 1
ATOM 711 C CA . TYR A 1 88 ? -6.183 -3.830 8.402 1.00 97.56 88 TYR A CA 1
ATOM 712 C C . TYR A 1 88 ? -4.807 -3.869 7.748 1.00 97.56 88 TYR A C 1
ATOM 714 O O . TYR A 1 88 ? -4.358 -2.864 7.195 1.00 97.56 88 TYR A O 1
ATOM 722 N N . TYR A 1 89 ? -4.157 -5.021 7.834 1.00 97.19 89 TYR A N 1
ATOM 723 C CA . TYR A 1 89 ? -2.743 -5.190 7.535 1.00 97.19 89 TYR A CA 1
ATOM 724 C C . TYR A 1 89 ? -2.569 -6.271 6.479 1.00 97.19 89 TYR A C 1
ATOM 726 O O . TYR A 1 89 ? -3.227 -7.316 6.535 1.00 97.19 89 TYR A O 1
ATOM 734 N N . VAL A 1 90 ? -1.714 -5.988 5.503 1.00 97.44 90 VAL A N 1
ATOM 735 C CA . VAL A 1 90 ? -1.281 -6.927 4.472 1.00 97.44 90 VAL A CA 1
ATOM 736 C C . VAL A 1 90 ? 0.222 -7.075 4.613 1.00 97.44 90 VAL A C 1
ATOM 738 O O . VAL A 1 90 ? 0.990 -6.272 4.083 1.00 97.44 90 VAL A O 1
ATOM 741 N N . ASN A 1 91 ? 0.632 -8.108 5.330 1.00 95.75 91 ASN A N 1
ATOM 742 C CA . ASN A 1 91 ? 2.027 -8.342 5.646 1.00 95.75 91 ASN A CA 1
ATOM 743 C C . ASN A 1 91 ? 2.715 -8.987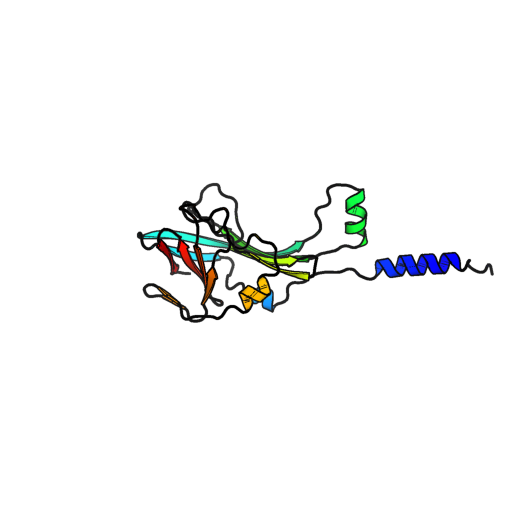 4.452 1.00 95.75 91 ASN A C 1
ATOM 745 O O . ASN A 1 91 ? 2.150 -9.848 3.761 1.00 95.75 91 ASN A O 1
ATOM 749 N N . SER A 1 92 ? 3.961 -8.587 4.242 1.00 93.62 92 SER A N 1
ATOM 750 C CA . SER A 1 92 ? 4.772 -9.099 3.153 1.00 93.62 92 SER A CA 1
ATOM 751 C C . SER A 1 92 ? 6.171 -9.486 3.604 1.00 93.62 92 SER A C 1
ATOM 753 O O . SER A 1 92 ? 6.692 -8.976 4.593 1.00 93.62 92 SER A O 1
ATOM 755 N N . GLU A 1 93 ? 6.765 -10.410 2.862 1.00 91.56 93 GLU A N 1
ATOM 756 C CA . GLU A 1 93 ? 8.163 -10.795 2.984 1.00 91.56 93 GLU A CA 1
ATOM 757 C C . GLU A 1 93 ? 8.900 -10.481 1.680 1.00 91.56 93 GLU A C 1
ATOM 759 O O . GLU A 1 93 ? 8.354 -10.639 0.582 1.00 91.56 93 GLU A O 1
ATOM 764 N N . PHE A 1 94 ? 10.159 -10.071 1.826 1.00 88.12 94 PHE A N 1
ATOM 765 C CA . PHE A 1 94 ? 11.106 -9.828 0.745 1.00 88.12 94 PHE A CA 1
ATOM 766 C C . PHE A 1 94 ? 12.210 -10.889 0.846 1.00 88.12 94 PHE A C 1
ATOM 768 O O . PHE A 1 94 ? 13.182 -10.677 1.571 1.00 88.12 94 PHE A O 1
ATOM 775 N N . PRO A 1 95 ? 12.101 -12.040 0.154 1.00 83.88 95 PRO A N 1
ATOM 776 C CA . PRO A 1 95 ? 13.008 -13.177 0.357 1.00 83.88 95 PRO A CA 1
ATOM 777 C C . PRO A 1 95 ? 14.488 -12.851 0.122 1.00 83.88 95 PRO A C 1
ATOM 779 O O . PRO A 1 95 ? 15.366 -13.512 0.668 1.00 83.88 95 PRO A O 1
ATOM 782 N N . ASN A 1 96 ? 14.766 -11.826 -0.687 1.00 79.94 96 ASN A N 1
ATOM 783 C CA . ASN A 1 96 ? 16.120 -11.374 -1.007 1.00 79.94 96 ASN A CA 1
ATOM 784 C C . ASN A 1 96 ? 16.670 -10.334 -0.014 1.00 79.94 96 ASN A C 1
ATOM 786 O O . ASN A 1 96 ? 17.791 -9.857 -0.201 1.00 79.94 96 ASN A O 1
ATOM 790 N N . ASN A 1 97 ? 15.898 -9.955 1.009 1.00 76.38 97 ASN A N 1
ATOM 791 C CA . ASN A 1 97 ? 16.246 -8.902 1.953 1.00 76.38 97 ASN A CA 1
ATOM 792 C C . ASN A 1 97 ? 16.450 -9.483 3.361 1.00 76.38 97 ASN A C 1
ATOM 794 O O . ASN A 1 97 ? 15.572 -9.465 4.220 1.00 76.38 97 ASN A O 1
ATOM 798 N N . HIS A 1 98 ? 17.620 -10.085 3.581 1.00 60.97 98 HIS A N 1
ATOM 799 C CA . HIS A 1 98 ? 17.950 -10.731 4.850 1.00 60.97 98 HIS A CA 1
ATOM 800 C C . HIS A 1 98 ? 18.243 -9.691 5.943 1.00 60.97 98 HIS A C 1
ATOM 802 O O . HIS A 1 98 ? 19.335 -9.130 5.982 1.00 60.97 98 HIS A O 1
ATOM 808 N N . GLY A 1 99 ? 17.302 -9.495 6.870 1.00 60.22 99 GLY A N 1
ATOM 809 C CA . GLY A 1 99 ? 17.553 -8.805 8.146 1.00 60.22 99 GLY A CA 1
ATOM 810 C C . GLY A 1 99 ? 16.726 -7.551 8.408 1.00 60.22 99 GLY A C 1
ATOM 811 O O . GLY A 1 99 ? 16.785 -7.020 9.516 1.00 60.22 99 GLY A O 1
ATOM 812 N N . GLU A 1 100 ? 15.928 -7.101 7.446 1.00 59.97 100 GLU A N 1
ATOM 813 C CA . GLU A 1 100 ? 15.006 -5.986 7.654 1.00 59.97 100 GLU A CA 1
ATOM 814 C C . GLU A 1 100 ? 13.617 -6.504 8.001 1.00 59.97 100 GLU A C 1
ATOM 816 O O . GLU A 1 100 ? 13.172 -7.547 7.518 1.00 59.97 100 GLU A O 1
ATOM 821 N N . ALA A 1 101 ? 12.991 -5.819 8.955 1.00 55.69 101 ALA A N 1
ATOM 822 C CA . ALA A 1 101 ? 11.760 -6.253 9.584 1.00 55.69 101 ALA A CA 1
ATOM 823 C C . ALA A 1 101 ? 10.651 -6.497 8.554 1.00 55.69 101 ALA A C 1
ATOM 825 O O . ALA A 1 101 ? 10.575 -5.858 7.508 1.00 55.69 101 ALA A O 1
ATOM 826 N N . TRP A 1 102 ? 9.776 -7.435 8.897 1.00 61.22 102 TRP A N 1
ATOM 827 C CA . TRP A 1 102 ? 8.565 -7.727 8.153 1.00 61.22 102 TRP A CA 1
ATOM 828 C C . TRP A 1 102 ? 7.743 -6.446 8.122 1.00 61.22 102 TRP A C 1
ATOM 830 O O . TRP A 1 102 ? 7.470 -5.881 9.184 1.00 61.22 102 TRP A O 1
ATOM 840 N N . ASP A 1 103 ? 7.381 -5.993 6.930 1.00 80.38 103 ASP A N 1
ATOM 841 C CA . ASP A 1 103 ? 6.610 -4.770 6.775 1.00 80.38 103 ASP A CA 1
ATOM 842 C C . ASP A 1 103 ? 5.344 -5.038 5.964 1.00 80.38 103 ASP A C 1
ATOM 844 O O . ASP A 1 103 ? 5.250 -5.957 5.131 1.00 80.38 103 ASP A O 1
ATOM 848 N N . ASP A 1 104 ? 4.342 -4.230 6.260 1.00 90.31 104 ASP A N 1
ATOM 849 C CA . ASP A 1 104 ? 3.029 -4.329 5.667 1.00 90.31 104 ASP A CA 1
ATOM 850 C C . ASP A 1 104 ? 3.052 -3.593 4.330 1.00 90.31 104 ASP A C 1
ATOM 852 O O . ASP A 1 104 ? 3.058 -2.362 4.288 1.00 90.31 104 ASP A O 1
ATOM 856 N N . ILE A 1 105 ? 3.010 -4.322 3.208 1.00 94.38 105 ILE A N 1
ATOM 857 C CA . ILE A 1 105 ? 2.944 -3.691 1.877 1.00 94.38 105 ILE A CA 1
ATOM 858 C C . ILE A 1 105 ? 1.750 -2.732 1.762 1.00 94.38 105 ILE A C 1
ATOM 860 O O . ILE A 1 105 ? 1.779 -1.764 0.999 1.00 94.38 105 ILE A O 1
ATOM 864 N N . LEU A 1 106 ? 0.691 -3.005 2.525 1.00 95.69 106 LEU A N 1
ATOM 865 C CA . LEU A 1 106 ? -0.482 -2.161 2.650 1.00 95.69 106 LEU A CA 1
ATOM 866 C C . LEU A 1 106 ? -1.001 -2.198 4.088 1.00 95.69 106 LEU A C 1
ATOM 868 O O . LEU A 1 106 ? -1.342 -3.257 4.614 1.00 95.69 106 LEU A O 1
ATOM 872 N N . THR A 1 107 ? -1.164 -1.017 4.668 1.00 95.50 107 THR A N 1
ATOM 873 C CA . THR A 1 107 ? -1.873 -0.804 5.928 1.00 95.50 107 THR A CA 1
ATOM 874 C C . THR A 1 107 ? -3.038 0.145 5.694 1.00 95.50 107 THR A C 1
ATOM 876 O O . THR A 1 107 ? -2.879 1.200 5.084 1.00 95.50 107 THR A O 1
ATOM 879 N N . ILE A 1 108 ? -4.218 -0.207 6.198 1.00 95.81 108 ILE A N 1
ATOM 880 C CA . ILE A 1 108 ? -5.400 0.658 6.200 1.00 95.81 108 ILE A CA 1
ATOM 881 C C . ILE A 1 108 ? -5.861 0.805 7.641 1.00 95.81 108 ILE A C 1
ATOM 883 O O . ILE A 1 108 ? -6.100 -0.197 8.313 1.00 95.81 108 ILE A O 1
ATOM 887 N N . ARG A 1 109 ? -6.006 2.031 8.137 1.00 95.25 109 ARG A N 1
ATOM 888 C CA . ARG A 1 109 ? -6.446 2.275 9.515 1.00 95.25 109 ARG A CA 1
ATOM 889 C C . ARG A 1 109 ? -7.613 3.241 9.553 1.00 95.25 109 ARG A C 1
ATOM 891 O O . ARG A 1 109 ? -7.660 4.208 8.800 1.00 95.25 109 ARG A O 1
ATOM 898 N N . ALA A 1 110 ? -8.555 2.973 10.447 1.00 94.94 110 ALA A N 1
ATOM 899 C CA . ALA A 1 110 ? -9.415 4.007 10.997 1.00 94.94 110 ALA A CA 1
ATOM 900 C C . ALA A 1 110 ? -8.670 4.586 12.202 1.00 94.94 110 ALA A C 1
ATOM 902 O O . ALA A 1 110 ? -8.254 3.821 13.060 1.00 94.94 110 ALA A O 1
ATOM 903 N N . GLU A 1 111 ? -8.448 5.890 12.264 1.00 90.75 111 GLU A N 1
ATOM 904 C CA . GLU A 1 111 ? -7.783 6.543 13.393 1.00 90.75 111 GLU A CA 1
ATOM 905 C C . GLU A 1 111 ? -8.809 6.981 14.445 1.00 90.75 111 GLU A C 1
ATOM 907 O O . GLU A 1 111 ? -10.009 7.041 14.178 1.00 90.75 111 GLU A O 1
ATOM 912 N N . LYS A 1 112 ? -8.347 7.310 15.656 1.00 86.31 112 LYS A N 1
ATOM 913 C CA . LYS A 1 112 ? -9.214 7.681 16.795 1.00 86.31 112 LYS A CA 1
ATOM 914 C C . LYS A 1 112 ? -10.150 8.855 16.513 1.00 86.31 112 LYS A C 1
ATOM 916 O O . LYS A 1 112 ? -11.296 8.886 16.970 1.00 86.31 112 LYS A O 1
ATOM 921 N N . ASP A 1 113 ? -9.664 9.842 15.771 1.00 86.44 113 ASP A N 1
ATOM 922 C CA . ASP A 1 113 ? -10.438 11.030 15.419 1.00 86.44 113 ASP A CA 1
ATOM 92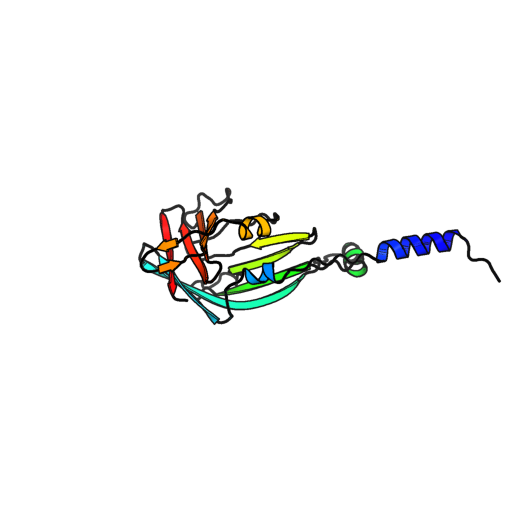3 C C . ASP A 1 113 ? -11.546 10.727 14.389 1.00 86.44 113 ASP A C 1
ATOM 925 O O . ASP A 1 113 ? -12.493 11.506 14.261 1.00 86.44 113 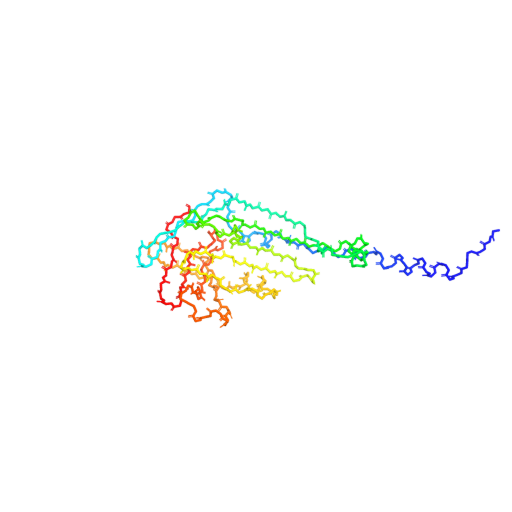ASP A O 1
ATOM 929 N N . GLY A 1 114 ? -11.506 9.545 13.765 1.00 88.06 114 GLY A N 1
ATOM 930 C CA . GLY A 1 114 ? -12.415 9.072 12.724 1.00 88.06 114 GLY A CA 1
ATOM 931 C C . GLY A 1 114 ? -11.882 9.266 11.307 1.00 88.06 114 GLY A C 1
ATOM 932 O O . GLY A 1 114 ? -12.569 8.927 10.338 1.00 88.06 114 GLY A O 1
ATOM 933 N N . THR A 1 115 ? -10.666 9.794 11.162 1.00 91.75 115 THR A N 1
ATOM 934 C CA . THR A 1 115 ? -9.969 9.821 9.877 1.00 91.75 115 THR A CA 1
ATOM 935 C C . THR A 1 115 ? -9.555 8.416 9.451 1.00 91.75 115 THR A C 1
ATOM 937 O O . THR A 1 115 ? -9.548 7.477 10.249 1.00 91.75 115 THR A O 1
ATOM 940 N N . LYS A 1 116 ? -9.261 8.245 8.160 1.00 93.81 116 LYS A N 1
ATOM 941 C CA . LYS A 1 116 ? -8.784 6.973 7.625 1.00 93.81 116 LYS A CA 1
ATOM 942 C C . LYS A 1 116 ? -7.494 7.173 6.857 1.00 93.81 116 LYS A C 1
ATOM 944 O O . LYS A 1 116 ? -7.382 8.094 6.043 1.00 93.81 116 LYS A O 1
ATOM 949 N N . THR A 1 117 ? -6.555 6.274 7.089 1.00 94.19 117 THR A N 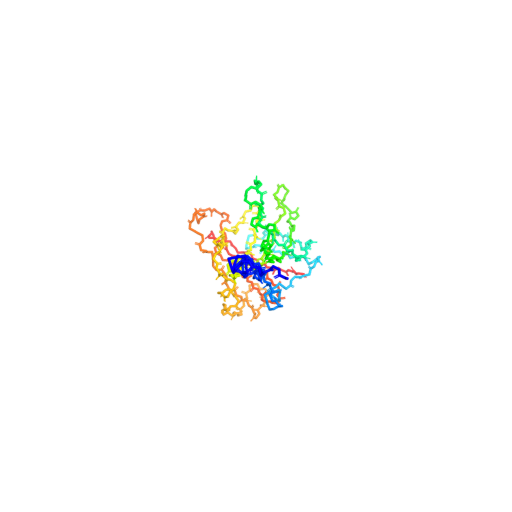1
ATOM 950 C CA . THR A 1 117 ? -5.231 6.298 6.480 1.00 94.19 117 THR A CA 1
ATOM 951 C C . THR A 1 117 ? -5.022 5.034 5.654 1.00 94.19 117 THR A C 1
ATOM 953 O O . THR A 1 117 ? -5.490 3.951 6.004 1.00 94.19 117 THR A O 1
ATOM 956 N N . ILE A 1 118 ? -4.359 5.195 4.515 1.00 94.06 118 ILE A N 1
ATOM 957 C CA . ILE A 1 118 ? -3.786 4.137 3.693 1.00 94.06 118 ILE A CA 1
ATOM 958 C C . ILE A 1 118 ? -2.287 4.413 3.654 1.00 94.06 118 ILE A C 1
ATOM 960 O O . ILE A 1 118 ? -1.850 5.490 3.237 1.00 94.06 118 ILE A O 1
ATOM 964 N N . MET A 1 119 ? -1.512 3.437 4.096 1.00 93.19 119 MET A N 1
ATOM 965 C CA . MET A 1 119 ? -0.059 3.468 4.130 1.00 93.19 119 MET A CA 1
ATOM 966 C C . MET A 1 119 ? 0.470 2.311 3.292 1.00 93.19 119 MET A C 1
ATOM 968 O O . MET A 1 119 ? -0.146 1.247 3.223 1.00 93.19 119 MET A O 1
ATOM 972 N N . PHE A 1 120 ? 1.608 2.538 2.654 1.00 93.00 120 PHE A N 1
ATOM 973 C CA . PHE A 1 120 ? 2.310 1.531 1.876 1.00 93.00 120 PHE A CA 1
ATOM 974 C C . PHE A 1 120 ? 3.721 1.446 2.422 1.00 93.00 120 PHE A C 1
ATOM 976 O O . PHE A 1 120 ? 4.360 2.487 2.572 1.00 93.00 120 PHE A O 1
ATOM 983 N N . SER A 1 121 ? 4.206 0.235 2.646 1.00 90.44 121 SER A N 1
ATOM 984 C CA . SER A 1 121 ? 5.612 0.005 2.929 1.00 90.44 121 SER A CA 1
ATOM 985 C C . SER A 1 121 ? 6.231 -0.743 1.763 1.00 90.44 121 SER A C 1
ATOM 987 O O . SER A 1 121 ? 5.743 -1.783 1.323 1.00 90.44 121 SER A O 1
ATOM 989 N N . LEU A 1 122 ? 7.305 -0.189 1.218 1.00 90.69 122 LEU A N 1
ATOM 990 C CA . LEU A 1 122 ? 8.068 -0.838 0.168 1.00 90.69 122 LEU A CA 1
ATOM 991 C C . LEU A 1 122 ? 9.537 -0.587 0.448 1.00 90.69 122 LEU A C 1
ATOM 993 O O . LEU A 1 122 ? 10.034 0.515 0.213 1.00 90.69 122 LEU A O 1
ATOM 997 N N . TYR A 1 123 ? 10.194 -1.616 0.968 1.00 85.94 123 TYR A N 1
ATOM 998 C CA . TYR A 1 123 ? 11.608 -1.589 1.284 1.00 85.94 123 TYR A CA 1
ATOM 999 C C . TYR A 1 123 ? 12.304 -2.761 0.591 1.00 85.94 123 TYR A C 1
ATOM 1001 O O . TYR A 1 123 ? 12.040 -3.932 0.860 1.00 85.94 123 TYR A O 1
ATOM 1009 N N . LYS A 1 124 ? 13.203 -2.422 -0.321 1.00 81.19 124 LYS A N 1
ATOM 1010 C CA . LYS A 1 124 ? 14.123 -3.321 -1.009 1.00 81.19 124 LYS A CA 1
ATOM 1011 C C . LYS A 1 124 ? 15.519 -2.726 -0.869 1.00 81.19 124 LYS A C 1
ATOM 1013 O O . LYS A 1 124 ? 15.648 -1.505 -0.859 1.00 81.19 124 LYS A O 1
ATOM 1018 N N . LYS A 1 125 ? 16.548 -3.580 -0.903 1.00 74.31 125 LYS A N 1
ATOM 1019 C CA . LYS A 1 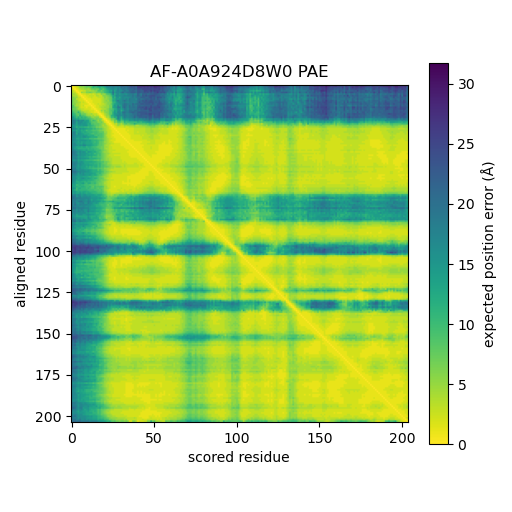125 ? 17.983 -3.239 -0.837 1.00 74.31 125 LYS A CA 1
ATOM 1020 C C . LYS A 1 125 ? 18.402 -1.920 -1.515 1.00 74.31 125 LYS A C 1
ATOM 1022 O O . LYS A 1 125 ? 19.273 -1.240 -1.001 1.00 74.31 125 LYS A O 1
ATOM 1027 N N . ASP A 1 126 ? 17.780 -1.559 -2.641 1.00 86.31 126 ASP A N 1
ATOM 1028 C CA . ASP A 1 126 ? 18.081 -0.332 -3.393 1.00 86.31 126 ASP A CA 1
ATOM 1029 C C . ASP A 1 126 ? 16.820 0.469 -3.768 1.00 86.31 126 ASP A C 1
ATOM 1031 O O . ASP A 1 126 ? 16.825 1.214 -4.750 1.00 86.31 126 ASP A O 1
ATOM 1035 N N . ALA A 1 127 ? 15.693 0.274 -3.085 1.00 91.69 127 ALA A N 1
ATOM 1036 C CA . ALA A 1 127 ? 14.467 1.023 -3.345 1.00 91.69 127 ALA A CA 1
ATOM 1037 C C . ALA A 1 127 ? 13.620 1.140 -2.074 1.00 91.69 127 ALA A C 1
ATOM 1039 O O . ALA A 1 127 ? 13.120 0.136 -1.572 1.00 91.69 127 ALA A O 1
ATOM 1040 N N . CYS A 1 128 ? 13.410 2.365 -1.603 1.00 92.75 128 CYS A N 1
ATOM 1041 C CA . CYS A 1 128 ? 12.641 2.646 -0.403 1.00 92.75 128 CYS A CA 1
ATOM 1042 C C . CYS A 1 128 ? 11.532 3.671 -0.677 1.00 92.75 128 CYS A C 1
ATOM 1044 O O . CYS A 1 128 ? 11.742 4.743 -1.264 1.00 92.75 128 CYS A O 1
ATOM 1046 N N . TRP A 1 129 ? 10.316 3.321 -0.265 1.00 93.19 129 TRP A N 1
ATOM 1047 C CA . TRP A 1 129 ? 9.174 4.220 -0.260 1.00 93.19 129 TRP A CA 1
ATOM 1048 C C . TRP A 1 129 ? 9.117 4.984 1.060 1.00 93.19 129 TRP A C 1
ATOM 1050 O O . TRP A 1 129 ? 8.710 4.461 2.090 1.00 93.19 129 TRP A O 1
ATOM 1060 N N . TYR A 1 130 ? 9.471 6.265 0.997 1.00 87.50 130 TYR A N 1
ATOM 1061 C CA . TYR A 1 130 ? 9.383 7.184 2.132 1.00 87.50 130 TYR A CA 1
ATOM 1062 C C . TYR A 1 130 ? 8.077 8.008 2.149 1.00 87.50 130 TYR A C 1
ATOM 1064 O O . TYR A 1 130 ? 7.938 8.944 2.939 1.00 87.50 130 TYR A O 1
ATOM 1072 N N . GLY A 1 131 ? 7.155 7.752 1.214 1.00 76.69 131 GLY A N 1
ATOM 1073 C CA . GLY A 1 131 ? 5.971 8.586 0.995 1.00 76.69 131 GLY A CA 1
ATOM 1074 C C . GLY A 1 131 ? 4.815 8.295 1.960 1.00 76.69 131 GLY A C 1
ATOM 1075 O O . GLY A 1 131 ? 4.634 7.169 2.407 1.00 76.69 131 GLY A O 1
ATOM 1076 N N . ASN A 1 132 ? 3.971 9.303 2.215 1.00 63.50 132 ASN A N 1
ATOM 1077 C CA . ASN A 1 132 ? 2.745 9.191 3.024 1.00 63.50 132 ASN A CA 1
ATOM 1078 C C . ASN A 1 132 ? 2.938 8.634 4.452 1.00 63.50 132 ASN A C 1
ATOM 1080 O O . ASN A 1 132 ? 2.057 7.948 4.967 1.00 63.50 132 ASN A O 1
ATOM 1084 N N . ASN A 1 133 ? 4.045 8.979 5.114 1.00 58.91 133 ASN A N 1
ATOM 1085 C CA . ASN A 1 133 ? 4.179 8.772 6.564 1.00 58.91 133 ASN A CA 1
ATOM 1086 C C . ASN A 1 133 ? 3.354 9.777 7.380 1.00 58.91 133 ASN A C 1
ATOM 1088 O O . ASN A 1 133 ? 3.161 9.598 8.582 1.00 58.91 133 ASN A O 1
ATOM 1092 N N . ASP A 1 134 ? 2.856 10.828 6.732 1.00 59.00 134 ASP A N 1
ATOM 1093 C CA . ASP A 1 134 ? 1.984 11.798 7.368 1.00 59.00 134 ASP A CA 1
ATOM 1094 C C . ASP A 1 134 ? 0.646 11.098 7.634 1.00 59.00 134 ASP A C 1
ATOM 1096 O O . ASP A 1 134 ? -0.074 10.747 6.697 1.00 59.00 134 ASP A O 1
ATOM 1100 N N . MET A 1 135 ? 0.311 10.876 8.911 1.00 62.53 135 MET A N 1
ATOM 1101 C CA . MET A 1 135 ? -0.940 10.252 9.389 1.00 62.53 135 MET A CA 1
ATOM 1102 C C . MET A 1 135 ? -2.199 11.094 9.071 1.00 62.53 135 MET A C 1
ATOM 1104 O O . MET A 1 135 ? -3.203 11.038 9.777 1.00 62.53 135 MET A O 1
ATOM 1108 N N . GLU A 1 136 ? -2.151 11.916 8.024 1.00 72.50 136 GLU A N 1
ATOM 1109 C CA . GLU A 1 136 ? -3.274 12.680 7.512 1.00 72.50 136 GLU A CA 1
ATOM 1110 C C . GLU A 1 136 ? -4.336 11.755 6.913 1.00 72.50 136 GLU A C 1
ATOM 1112 O O . GLU A 1 136 ? -4.027 10.704 6.355 1.00 72.50 136 GLU A O 1
ATOM 1117 N N . ASN A 1 137 ? -5.597 12.203 6.938 1.00 78.75 137 ASN A N 1
ATOM 1118 C CA . ASN A 1 137 ? -6.738 11.545 6.295 1.00 78.75 137 ASN A CA 1
ATOM 1119 C C . ASN A 1 137 ? -6.554 11.423 4.767 1.00 78.75 137 ASN A C 1
ATOM 1121 O O . ASN A 1 137 ? -7.093 12.212 3.979 1.00 78.75 137 ASN A O 1
ATOM 1125 N N . ASN A 1 138 ? -5.754 10.453 4.338 1.00 87.62 138 ASN A N 1
ATOM 1126 C CA . ASN A 1 138 ? -5.331 10.275 2.957 1.00 87.62 138 ASN A CA 1
ATOM 1127 C C . ASN A 1 138 ? -6.147 9.190 2.236 1.00 87.62 138 ASN A C 1
ATOM 1129 O O . ASN A 1 138 ? -6.155 9.180 1.004 1.00 87.62 138 ASN A O 1
ATOM 1133 N N . ALA A 1 139 ? -6.896 8.346 2.958 1.00 91.25 139 ALA A N 1
ATOM 1134 C CA . ALA A 1 139 ? -7.636 7.239 2.358 1.00 91.25 139 ALA A CA 1
ATOM 1135 C C . ALA A 1 139 ? -8.653 7.750 1.331 1.00 91.25 139 ALA A C 1
ATOM 1137 O O . ALA A 1 139 ? -8.669 7.303 0.186 1.00 91.25 139 ALA A O 1
ATOM 1138 N N . ASN A 1 140 ? -9.439 8.771 1.691 1.00 89.00 140 ASN A N 1
ATOM 1139 C CA . ASN A 1 140 ? -10.390 9.390 0.765 1.00 89.00 140 ASN A CA 1
ATOM 1140 C C . ASN A 1 140 ? -9.700 10.030 -0.448 1.00 89.00 140 ASN A C 1
ATOM 1142 O O . ASN A 1 140 ? -10.248 9.980 -1.547 1.00 89.00 140 ASN A O 1
ATOM 1146 N N . LYS A 1 141 ? -8.512 10.624 -0.274 1.00 90.69 141 LYS A N 1
ATOM 1147 C CA . LYS A 1 141 ? -7.750 11.205 -1.390 1.00 90.69 141 LYS A CA 1
ATOM 1148 C C . LYS A 1 141 ? -7.308 10.097 -2.354 1.00 90.69 141 LYS A C 1
ATOM 1150 O O . LYS A 1 141 ? -7.584 10.191 -3.544 1.00 90.69 141 LYS A O 1
ATOM 1155 N N . ILE A 1 142 ? -6.704 9.026 -1.831 1.00 92.12 142 ILE A N 1
ATOM 1156 C CA . ILE A 1 142 ? -6.175 7.890 -2.606 1.00 92.12 142 ILE A CA 1
ATOM 1157 C C . ILE A 1 142 ? -7.293 7.128 -3.330 1.00 92.12 142 ILE A C 1
ATOM 1159 O O . ILE A 1 142 ? -7.184 6.869 -4.528 1.00 92.12 142 ILE A O 1
ATOM 1163 N N . LEU A 1 143 ? -8.393 6.809 -2.641 1.00 90.88 143 LEU A N 1
ATOM 1164 C CA . LEU A 1 143 ? -9.507 6.037 -3.210 1.00 90.88 143 LEU A CA 1
ATOM 1165 C C . LEU A 1 143 ? -10.194 6.744 -4.390 1.00 90.88 143 LEU A C 1
ATOM 1167 O O . LEU A 1 143 ? -10.750 6.075 -5.269 1.00 90.88 143 LEU A O 1
ATOM 1171 N N . ASN A 1 144 ? -10.135 8.079 -4.416 1.00 91.75 144 ASN A N 1
ATOM 1172 C CA . ASN A 1 144 ? -10.724 8.921 -5.455 1.00 91.75 144 ASN A CA 1
ATOM 1173 C C . ASN A 1 144 ? -9.712 9.394 -6.512 1.00 91.75 144 ASN A C 1
ATOM 1175 O O . ASN A 1 144 ? -10.086 10.173 -7.389 1.00 91.75 144 ASN A O 1
ATOM 1179 N N . LEU A 1 145 ? -8.453 8.937 -6.467 1.00 94.31 145 LEU A N 1
ATOM 1180 C CA . LEU A 1 145 ? -7.508 9.214 -7.547 1.00 94.31 145 LEU A CA 1
ATOM 1181 C C . LEU A 1 145 ? -8.041 8.646 -8.874 1.00 94.31 145 LEU A C 1
ATOM 1183 O O . LEU A 1 145 ? -8.595 7.536 -8.894 1.00 94.31 145 LEU A O 1
ATOM 1187 N N . PRO A 1 146 ? -7.874 9.380 -9.990 1.00 97.06 146 PRO A N 1
ATOM 1188 C CA . PRO A 1 146 ? -8.286 8.896 -11.295 1.00 97.06 146 PRO A CA 1
ATOM 1189 C C . PRO A 1 146 ? -7.467 7.662 -11.669 1.00 97.06 146 PRO A C 1
ATOM 1191 O O . PRO A 1 146 ? -6.249 7.617 -11.486 1.00 97.06 146 PRO A O 1
ATOM 1194 N N . THR A 1 147 ? -8.148 6.659 -12.210 1.00 97.94 147 THR A N 1
ATOM 1195 C CA . THR A 1 147 ? -7.490 5.488 -12.781 1.00 97.94 147 THR A CA 1
ATOM 1196 C C . THR A 1 147 ? -7.047 5.777 -14.205 1.00 97.94 147 THR A C 1
ATOM 1198 O O . THR A 1 147 ? -7.773 6.404 -14.976 1.00 97.94 147 THR A O 1
ATOM 1201 N N . ILE A 1 148 ? -5.884 5.260 -14.567 1.00 98.00 148 ILE A N 1
ATOM 1202 C CA . ILE A 1 148 ? -5.323 5.325 -15.907 1.00 98.00 148 ILE A CA 1
ATOM 1203 C C . ILE A 1 148 ? -5.100 3.920 -16.463 1.00 98.00 148 ILE A C 1
ATOM 1205 O O . ILE A 1 148 ? -4.943 2.945 -15.720 1.00 98.00 148 ILE A O 1
ATOM 1209 N N . LYS A 1 149 ? -5.007 3.845 -17.791 1.00 97.81 149 LYS A N 1
ATOM 1210 C CA . LYS A 1 149 ? -4.379 2.714 -18.464 1.00 97.81 149 LYS A CA 1
ATOM 1211 C C . LYS A 1 149 ? -2.868 2.819 -18.263 1.00 97.81 149 LYS A C 1
ATOM 1213 O O . LYS A 1 149 ? -2.262 3.823 -18.633 1.00 97.81 149 LYS A O 1
ATOM 1218 N N . PHE A 1 150 ? -2.270 1.803 -17.662 1.00 96.44 150 PHE A N 1
ATOM 1219 C CA . PHE A 1 150 ? -0.834 1.710 -17.444 1.00 96.44 150 PHE A CA 1
ATOM 1220 C C . PHE A 1 150 ? -0.265 0.588 -18.302 1.00 96.44 150 PHE A C 1
ATOM 1222 O O . PHE A 1 150 ? -0.677 -0.567 -18.191 1.00 96.44 150 PHE A O 1
ATOM 1229 N N . GLU A 1 151 ? 0.693 0.949 -19.148 1.00 94.25 151 GLU A N 1
ATOM 1230 C CA . GLU A 1 151 ? 1.385 0.031 -20.041 1.00 94.25 151 GLU A CA 1
ATOM 1231 C C . GLU A 1 151 ? 2.883 0.124 -19.783 1.00 94.25 151 GLU A C 1
ATOM 1233 O O . GLU A 1 151 ? 3.473 1.211 -19.809 1.00 94.25 151 GLU A O 1
ATOM 1238 N N . ARG A 1 152 ? 3.508 -1.020 -19.506 1.00 88.62 152 ARG A N 1
ATOM 1239 C CA . ARG A 1 152 ? 4.958 -1.107 -19.334 1.00 88.62 152 ARG A CA 1
ATOM 1240 C C . ARG A 1 152 ? 5.427 -2.497 -19.752 1.00 88.62 152 ARG A C 1
ATOM 1242 O O . ARG A 1 152 ? 5.048 -3.505 -19.158 1.00 88.62 152 ARG A O 1
ATOM 1249 N N . GLY A 1 153 ? 6.230 -2.552 -20.813 1.00 84.12 153 GLY A N 1
ATOM 1250 C CA . GLY A 1 153 ? 6.559 -3.812 -21.479 1.00 84.12 153 GLY A CA 1
ATOM 1251 C C . GLY A 1 153 ? 5.315 -4.443 -22.114 1.00 84.12 153 GLY A C 1
ATOM 1252 O O . GLY A 1 153 ? 4.558 -3.766 -22.797 1.00 84.12 153 GLY A O 1
ATOM 1253 N N . GLN A 1 154 ? 5.096 -5.738 -21.877 1.00 86.50 154 GLN A N 1
ATOM 1254 C CA . GLN A 1 154 ? 3.947 -6.487 -22.415 1.00 86.50 154 GLN A CA 1
ATOM 1255 C C . GLN A 1 154 ? 2.714 -6.477 -21.493 1.00 86.50 154 GLN A C 1
ATOM 1257 O O . GLN A 1 154 ? 1.710 -7.121 -21.792 1.00 86.50 154 GLN A O 1
ATOM 1262 N N . LYS A 1 155 ? 2.786 -5.803 -20.340 1.00 91.00 155 LYS A N 1
ATOM 1263 C CA . LYS A 1 155 ? 1.693 -5.767 -19.364 1.00 91.00 155 LYS A CA 1
ATOM 1264 C C . LYS A 1 155 ? 0.859 -4.508 -19.541 1.00 91.00 155 LYS A C 1
ATOM 1266 O O . LYS A 1 155 ? 1.397 -3.408 -19.660 1.00 91.00 155 LYS A O 1
ATOM 1271 N N . ILE A 1 156 ? -0.455 -4.700 -19.507 1.00 95.06 156 ILE A N 1
ATOM 1272 C CA . ILE A 1 156 ? -1.458 -3.644 -19.589 1.00 95.06 156 ILE A CA 1
ATOM 1273 C C . ILE A 1 156 ? -2.390 -3.795 -18.391 1.00 95.06 156 ILE A C 1
ATOM 1275 O O . ILE A 1 156 ? -2.947 -4.870 -18.167 1.00 95.06 156 ILE A O 1
ATOM 1279 N N . PHE A 1 157 ? -2.573 -2.710 -17.648 1.00 97.00 157 PHE A N 1
ATOM 1280 C CA . PHE A 1 157 ? -3.500 -2.618 -16.525 1.00 97.00 157 PHE A CA 1
ATOM 1281 C C . PHE A 1 157 ? -4.440 -1.436 -16.765 1.00 97.00 157 PHE A C 1
ATOM 1283 O O . PHE A 1 157 ? -3.985 -0.358 -17.139 1.00 97.00 157 PHE A O 1
ATOM 1290 N N . ASN A 1 158 ? -5.746 -1.623 -16.573 1.00 97.88 158 ASN A N 1
ATOM 1291 C CA . ASN A 1 158 ? -6.757 -0.621 -16.952 1.00 97.88 158 ASN A CA 1
ATOM 1292 C C . ASN A 1 158 ? -7.261 0.231 -15.773 1.00 97.88 158 ASN A C 1
ATOM 1294 O O . ASN A 1 158 ? -8.085 1.120 -15.961 1.00 97.88 158 ASN A O 1
ATOM 1298 N N . ASP A 1 159 ? -6.799 -0.055 -14.560 1.00 97.88 159 ASP A N 1
ATOM 1299 C CA . ASP A 1 159 ? -7.355 0.453 -13.305 1.00 97.88 159 ASP A CA 1
ATOM 1300 C C . ASP A 1 159 ? -6.263 0.948 -12.341 1.00 97.88 159 ASP A C 1
ATOM 1302 O O . ASP A 1 159 ? -6.361 0.772 -11.124 1.00 97.88 159 ASP A O 1
ATOM 1306 N N . VAL A 1 160 ? -5.203 1.552 -12.886 1.00 98.38 160 VAL A N 1
ATOM 1307 C CA . VAL A 1 160 ? -4.027 1.972 -12.114 1.00 98.38 160 VAL A CA 1
ATOM 1308 C C . VAL A 1 160 ? -4.165 3.404 -11.629 1.00 98.38 160 VAL A C 1
ATOM 1310 O O . VAL A 1 160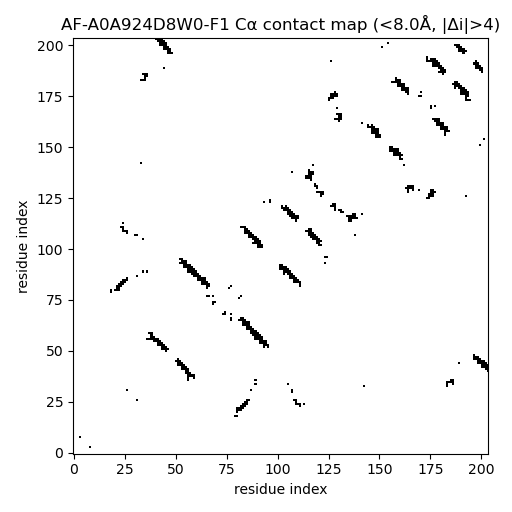 ? -4.414 4.304 -12.421 1.00 98.38 160 VAL A O 1
ATOM 1313 N N . ILE A 1 161 ? -3.941 3.633 -10.340 1.00 97.81 161 ILE A N 1
ATOM 1314 C CA . ILE A 1 161 ? -3.723 4.965 -9.772 1.00 97.81 161 ILE A CA 1
ATOM 1315 C C . ILE A 1 161 ? -2.218 5.225 -9.634 1.00 97.81 161 ILE A C 1
ATOM 1317 O O . ILE A 1 161 ? -1.437 4.311 -9.354 1.00 97.81 161 ILE A O 1
ATOM 1321 N N . ILE A 1 162 ? -1.807 6.477 -9.837 1.00 97.19 162 ILE A N 1
ATOM 1322 C CA . ILE A 1 162 ? -0.428 6.921 -9.604 1.00 97.19 162 ILE A CA 1
ATOM 1323 C C . ILE A 1 162 ? -0.374 7.614 -8.247 1.00 97.19 162 ILE A C 1
ATOM 1325 O O . ILE A 1 162 ? -1.096 8.584 -8.020 1.00 97.19 162 ILE A O 1
ATOM 1329 N N . ILE A 1 163 ? 0.512 7.145 -7.373 1.00 95.31 163 ILE A N 1
ATOM 1330 C CA . ILE A 1 163 ? 0.701 7.691 -6.027 1.00 95.31 163 ILE A CA 1
ATOM 1331 C C . ILE A 1 163 ? 2.085 8.350 -5.982 1.00 95.31 163 ILE A C 1
ATOM 1333 O O . ILE A 1 163 ? 3.085 7.635 -5.878 1.00 95.31 163 ILE A O 1
ATOM 1337 N N . PRO A 1 164 ? 2.188 9.683 -6.132 1.00 94.19 164 PRO A N 1
ATOM 1338 C CA . PRO A 1 164 ? 3.464 10.381 -6.022 1.00 94.19 164 PRO A CA 1
ATOM 1339 C C . PRO A 1 164 ? 3.924 10.439 -4.563 1.00 94.19 164 PRO A C 1
ATOM 1341 O O . PRO A 1 164 ? 3.109 10.598 -3.656 1.00 94.19 164 PRO A O 1
ATOM 1344 N N . SER A 1 165 ? 5.233 10.339 -4.337 1.00 92.19 165 SER A N 1
ATOM 1345 C CA . SER A 1 165 ? 5.807 10.581 -3.016 1.00 92.19 165 SER A CA 1
ATOM 1346 C C . SER A 1 165 ? 5.743 12.072 -2.693 1.00 92.19 165 SER A C 1
ATOM 1348 O O . SER A 1 165 ? 6.124 12.920 -3.504 1.00 92.19 165 SER A O 1
ATOM 1350 N N . THR A 1 166 ? 5.260 12.394 -1.498 1.00 90.56 166 THR A N 1
ATOM 1351 C CA . THR A 1 166 ? 5.231 13.755 -0.943 1.00 90.56 166 THR A CA 1
ATOM 1352 C C . THR A 1 166 ? 6.425 14.041 -0.032 1.00 90.56 166 THR A C 1
ATOM 1354 O O . THR A 1 166 ? 6.600 15.183 0.398 1.00 90.56 166 THR A O 1
ATOM 1357 N N . ASN A 1 167 ? 7.260 13.034 0.246 1.00 90.19 167 ASN A N 1
ATOM 1358 C CA . ASN A 1 167 ? 8.361 13.148 1.193 1.00 90.19 167 ASN A CA 1
ATOM 1359 C C . ASN A 1 167 ? 9.474 14.044 0.632 1.00 90.19 167 ASN A C 1
ATOM 1361 O O . ASN A 1 167 ? 10.015 13.797 -0.448 1.00 90.19 167 ASN A O 1
ATOM 1365 N N . LYS A 1 168 ? 9.795 15.110 1.371 1.00 91.19 168 LYS A N 1
ATOM 1366 C CA . LYS A 1 168 ? 10.860 16.059 1.019 1.00 91.19 168 LYS A CA 1
ATOM 1367 C C . LYS A 1 168 ? 12.184 15.746 1.711 1.00 91.19 168 LYS A C 1
ATOM 1369 O O . LYS A 1 168 ? 13.218 16.118 1.174 1.00 91.19 168 LYS A O 1
ATOM 1374 N N . GLU A 1 169 ? 12.136 15.096 2.871 1.00 92.00 169 GLU A N 1
ATOM 1375 C CA . GLU A 1 169 ? 13.291 14.840 3.736 1.00 92.00 169 GLU A CA 1
ATOM 1376 C C . GLU A 1 169 ? 14.283 13.864 3.103 1.00 92.00 169 GLU A C 1
ATOM 1378 O O . GLU A 1 169 ? 15.482 14.097 3.167 1.00 92.00 169 GLU A O 1
ATOM 1383 N N . TYR A 1 170 ? 13.788 12.811 2.448 1.00 92.19 170 TYR A N 1
ATOM 1384 C CA . TYR A 1 170 ? 14.625 11.744 1.885 1.00 92.19 170 TYR A CA 1
ATOM 1385 C C . TYR A 1 170 ? 14.759 11.809 0.361 1.00 92.19 170 TYR A C 1
ATOM 1387 O O . TYR A 1 170 ? 15.219 10.859 -0.269 1.00 92.19 170 TYR A O 1
ATOM 1395 N N . ARG A 1 171 ? 14.323 12.911 -0.259 1.00 92.69 171 ARG A N 1
ATOM 1396 C CA . ARG A 1 171 ? 14.214 13.032 -1.722 1.00 92.69 171 ARG A CA 1
ATOM 1397 C C . ARG A 1 171 ? 15.568 13.002 -2.442 1.00 92.69 171 ARG A C 1
ATOM 1399 O O . ARG A 1 171 ? 15.611 12.766 -3.642 1.00 92.69 171 ARG A O 1
ATOM 1406 N N . ASP A 1 172 ? 16.659 13.281 -1.752 1.00 93.75 172 ASP A N 1
ATOM 1407 C CA . ASP A 1 172 ? 18.019 13.244 -2.290 1.00 93.75 172 ASP A CA 1
ATOM 1408 C C . ASP A 1 172 ? 18.655 11.845 -2.255 1.00 93.75 172 ASP A C 1
ATOM 1410 O O . ASP A 1 172 ? 19.712 11.650 -2.858 1.00 93.75 172 ASP A O 1
ATOM 1414 N N . ARG A 1 173 ? 18.012 10.860 -1.612 1.00 93.25 173 ARG A N 1
ATOM 1415 C CA . ARG A 1 173 ? 18.517 9.485 -1.565 1.00 93.25 173 ARG A CA 1
ATOM 1416 C C . ARG A 1 173 ? 18.391 8.776 -2.911 1.00 93.25 173 ARG A C 1
ATOM 1418 O O . ARG A 1 173 ? 17.418 8.932 -3.653 1.00 93.25 173 ARG A O 1
ATOM 1425 N N . ASP A 1 174 ? 19.381 7.951 -3.218 1.00 93.12 174 ASP A N 1
ATOM 1426 C CA . ASP A 1 174 ? 19.473 7.181 -4.458 1.00 93.12 174 ASP A CA 1
ATOM 1427 C C . ASP A 1 174 ? 18.501 5.991 -4.513 1.00 93.12 174 ASP A C 1
ATOM 1429 O O . ASP A 1 174 ? 18.140 5.534 -5.606 1.00 93.12 174 ASP A O 1
ATOM 1433 N N . ASP A 1 175 ? 18.050 5.512 -3.355 1.00 93.06 175 ASP A N 1
ATOM 1434 C CA . ASP A 1 175 ? 17.009 4.504 -3.164 1.00 93.06 175 ASP A CA 1
ATOM 1435 C C . ASP A 1 175 ? 15.580 5.083 -3.229 1.00 93.06 175 ASP A C 1
ATOM 1437 O O . ASP A 1 175 ? 14.613 4.322 -3.249 1.00 93.06 175 ASP A O 1
ATOM 1441 N N . PHE A 1 176 ? 15.409 6.406 -3.320 1.00 95.12 176 PHE A N 1
ATOM 1442 C CA . PHE A 1 176 ? 14.099 7.042 -3.189 1.00 95.12 176 PHE A CA 1
ATOM 1443 C C . PHE A 1 176 ? 13.135 6.680 -4.328 1.00 95.12 176 PHE A C 1
ATOM 1445 O O . PHE A 1 176 ? 13.369 6.968 -5.514 1.00 95.12 176 PHE A O 1
ATOM 1452 N N . ILE A 1 177 ? 11.983 6.125 -3.950 1.00 96.06 177 ILE A N 1
ATOM 1453 C CA . ILE A 1 177 ? 10.862 5.881 -4.857 1.00 96.06 177 ILE A CA 1
ATOM 1454 C C . ILE A 1 177 ? 10.040 7.167 -5.023 1.00 96.06 177 ILE A C 1
ATOM 1456 O O . ILE A 1 177 ? 9.391 7.652 -4.098 1.00 96.06 177 ILE A O 1
ATOM 1460 N N . ALA A 1 178 ? 10.030 7.707 -6.242 1.00 95.88 178 ALA A N 1
ATOM 1461 C CA . ALA A 1 178 ? 9.351 8.954 -6.587 1.00 95.88 178 ALA A CA 1
ATOM 1462 C C . ALA A 1 178 ? 7.831 8.798 -6.712 1.00 95.88 178 ALA A C 1
ATOM 1464 O O . ALA A 1 178 ? 7.080 9.726 -6.407 1.00 95.88 178 ALA A O 1
ATOM 1465 N N . LYS A 1 179 ? 7.370 7.648 -7.210 1.00 96.19 179 LYS A N 1
ATOM 1466 C CA . LYS A 1 179 ? 5.945 7.330 -7.364 1.00 96.19 179 LYS A CA 1
ATOM 1467 C C . LYS A 1 179 ? 5.725 5.826 -7.459 1.00 96.19 179 LYS A C 1
ATOM 1469 O O . LYS A 1 179 ? 6.547 5.109 -8.033 1.00 96.19 179 LYS A O 1
ATOM 1474 N N . MET A 1 180 ? 4.575 5.386 -6.969 1.00 96.94 180 MET A N 1
ATOM 1475 C CA . MET A 1 180 ? 4.077 4.021 -7.122 1.00 96.94 180 MET A CA 1
ATOM 1476 C C . MET A 1 180 ? 2.915 3.965 -8.110 1.00 96.94 180 MET A C 1
ATOM 1478 O O . MET A 1 180 ? 2.178 4.937 -8.299 1.00 96.94 180 MET A O 1
ATOM 1482 N N . TYR A 1 181 ? 2.747 2.793 -8.708 1.00 97.56 181 TYR A N 1
ATOM 1483 C CA . TYR A 1 181 ? 1.642 2.445 -9.586 1.00 97.56 181 TYR A CA 1
ATOM 1484 C C . TYR A 1 181 ? 0.838 1.329 -8.928 1.00 97.56 181 TYR A C 1
ATOM 1486 O O . TYR A 1 181 ? 1.335 0.211 -8.768 1.00 97.56 181 TYR A O 1
ATOM 1494 N N . TRP A 1 182 ? -0.402 1.635 -8.551 1.00 97.88 182 TRP A N 1
ATOM 1495 C CA . TRP A 1 182 ? -1.287 0.707 -7.852 1.00 97.88 182 TRP A CA 1
ATOM 1496 C C . TRP A 1 182 ? -2.530 0.407 -8.692 1.00 97.88 182 TRP A C 1
ATOM 1498 O O . TRP A 1 182 ? -3.367 1.277 -8.907 1.00 97.88 182 TRP A O 1
ATOM 1508 N N . SER A 1 183 ? -2.662 -0.819 -9.184 1.00 97.88 183 SER A N 1
ATOM 1509 C CA . SER A 1 183 ? -3.888 -1.333 -9.796 1.00 97.88 183 SER A CA 1
ATOM 1510 C C . SER A 1 183 ? -4.912 -1.664 -8.715 1.00 97.88 183 SER A C 1
ATOM 1512 O O . SER A 1 183 ? -4.603 -2.382 -7.764 1.00 97.88 183 SER A O 1
ATOM 1514 N N . LYS A 1 184 ? -6.155 -1.204 -8.883 1.00 96.31 184 LYS A N 1
ATOM 1515 C CA . LYS A 1 184 ? -7.251 -1.541 -7.958 1.00 96.31 184 LYS A CA 1
ATOM 1516 C C . LYS A 1 184 ? -7.535 -3.049 -7.898 1.00 96.31 184 LYS A C 1
ATOM 1518 O O . LYS A 1 184 ? -7.945 -3.535 -6.852 1.00 96.31 184 LYS A O 1
ATOM 1523 N N . SER A 1 185 ? -7.300 -3.788 -8.982 1.00 96.75 185 SER A N 1
ATOM 1524 C CA . SER A 1 185 ? -7.524 -5.239 -9.062 1.00 96.75 185 SER A CA 1
ATOM 1525 C C . SER A 1 185 ? -6.276 -6.094 -8.842 1.00 96.75 185 SER A C 1
ATOM 1527 O O . SER A 1 185 ? -6.414 -7.274 -8.525 1.00 96.75 185 SER A O 1
ATOM 1529 N N . GLN A 1 186 ? -5.068 -5.545 -9.016 1.00 97.44 186 GLN A N 1
ATOM 1530 C CA . GLN A 1 186 ? -3.819 -6.324 -8.949 1.00 97.44 186 GLN A CA 1
ATOM 1531 C C . GLN A 1 186 ? -2.863 -5.892 -7.831 1.00 97.44 186 GLN A C 1
ATOM 1533 O O . GLN A 1 186 ? -2.042 -6.708 -7.410 1.00 97.44 186 GLN A O 1
ATOM 1538 N N . GLY A 1 187 ? -2.999 -4.673 -7.308 1.00 97.44 187 GLY A N 1
ATOM 1539 C CA . GLY A 1 187 ? -2.142 -4.110 -6.265 1.00 97.44 187 GLY A CA 1
ATOM 1540 C C . GLY A 1 187 ? -0.976 -3.331 -6.856 1.00 97.44 187 GLY A C 1
ATOM 1541 O O . GLY A 1 187 ? -1.118 -2.662 -7.877 1.00 97.44 187 GLY A O 1
ATOM 1542 N N . LEU A 1 188 ? 0.191 -3.407 -6.232 1.00 97.44 188 LEU A N 1
ATOM 1543 C CA . LEU A 1 188 ? 1.413 -2.776 -6.709 1.00 97.44 188 LEU A CA 1
ATOM 1544 C C . LEU A 1 188 ? 1.839 -3.416 -8.038 1.00 97.44 188 LEU A C 1
ATOM 1546 O O . LEU A 1 188 ? 2.206 -4.587 -8.090 1.00 97.44 188 LEU A O 1
ATOM 1550 N N . VAL A 1 189 ? 1.813 -2.634 -9.118 1.00 97.69 189 VAL A N 1
ATOM 1551 C CA . VAL A 1 189 ? 2.200 -3.092 -10.467 1.00 97.69 189 VAL A CA 1
ATOM 1552 C C . VAL A 1 189 ? 3.512 -2.482 -10.950 1.00 97.69 189 VAL A C 1
ATOM 1554 O O . VAL A 1 189 ? 4.063 -2.900 -11.970 1.00 97.69 189 VAL A O 1
ATOM 1557 N N . GLY A 1 190 ? 4.045 -1.508 -10.217 1.00 96.69 190 GLY A N 1
ATOM 1558 C CA . GLY A 1 190 ? 5.344 -0.920 -10.499 1.00 96.69 190 GLY A CA 1
ATOM 1559 C C . GLY A 1 190 ? 5.624 0.322 -9.669 1.00 96.69 190 GLY A C 1
ATOM 1560 O O . GLY A 1 190 ? 4.766 0.819 -8.938 1.00 96.69 190 GLY A O 1
ATOM 1561 N N . PHE A 1 191 ? 6.831 0.846 -9.821 1.00 97.06 191 PHE A N 1
ATOM 1562 C CA . PHE A 1 191 ? 7.266 2.093 -9.205 1.00 97.06 191 PHE A CA 1
ATOM 1563 C C . PHE A 1 191 ? 8.423 2.702 -10.002 1.00 97.06 191 PHE A C 1
ATOM 1565 O O . PHE A 1 191 ? 9.087 2.008 -10.778 1.00 97.06 191 PHE A O 1
ATOM 1572 N N . ASP A 1 192 ? 8.640 4.004 -9.823 1.00 97.06 192 ASP A N 1
ATOM 1573 C CA . ASP A 1 192 ? 9.737 4.743 -10.453 1.00 97.06 192 ASP A CA 1
ATOM 1574 C C . ASP A 1 192 ? 10.624 5.364 -9.373 1.00 97.06 192 ASP A C 1
ATOM 1576 O O . ASP A 1 192 ? 10.123 6.045 -8.473 1.00 97.06 192 ASP A O 1
ATOM 1580 N N . LYS A 1 193 ? 11.937 5.172 -9.496 1.00 96.38 193 LYS A N 1
ATOM 1581 C CA . LYS A 1 193 ? 12.949 5.860 -8.689 1.00 96.38 193 LYS A CA 1
ATOM 1582 C C . LYS A 1 193 ? 13.279 7.233 -9.275 1.00 96.38 193 LYS A C 1
ATOM 1584 O O . LYS A 1 193 ? 13.087 7.474 -10.470 1.00 96.38 193 LYS A O 1
ATOM 1589 N N . LEU A 1 194 ? 13.831 8.132 -8.458 1.00 93.44 194 LEU A N 1
ATOM 1590 C CA . LEU A 1 194 ? 14.274 9.453 -8.938 1.00 93.44 194 LEU A CA 1
ATOM 1591 C C . LEU A 1 194 ? 15.423 9.384 -9.945 1.00 93.44 194 LEU A C 1
ATOM 1593 O O . LEU A 1 194 ? 15.468 10.188 -10.871 1.00 93.44 194 LEU A O 1
ATOM 1597 N N . ASN A 1 195 ? 16.309 8.397 -9.811 1.00 93.00 195 ASN A N 1
ATOM 1598 C CA . ASN A 1 195 ? 17.425 8.180 -10.734 1.00 93.00 195 ASN A CA 1
ATOM 1599 C C . ASN A 1 195 ? 17.003 7.589 -12.099 1.00 93.00 195 ASN A C 1
ATOM 1601 O O . ASN A 1 195 ? 17.859 7.231 -12.905 1.00 93.00 195 ASN A O 1
ATOM 1605 N N . GLY A 1 196 ? 15.696 7.461 -12.354 1.00 94.38 196 GLY A N 1
ATOM 1606 C CA . GLY A 1 196 ? 15.138 6.990 -13.619 1.00 94.38 196 GLY A CA 1
ATOM 1607 C C . GLY A 1 196 ? 14.983 5.475 -13.737 1.00 94.38 196 GLY A C 1
ATOM 1608 O O . GLY A 1 196 ? 14.394 5.029 -14.723 1.00 94.38 196 GLY A O 1
ATOM 1609 N N . ASP A 1 197 ? 15.453 4.688 -12.763 1.00 95.69 197 ASP A N 1
ATOM 1610 C CA . ASP A 1 197 ? 15.214 3.243 -12.746 1.00 95.69 197 ASP A CA 1
ATOM 1611 C C . ASP A 1 197 ? 13.738 2.934 -12.456 1.00 95.69 197 ASP A C 1
ATOM 1613 O O . ASP A 1 197 ? 13.105 3.533 -11.577 1.00 95.69 197 ASP A O 1
ATOM 1617 N N . LYS A 1 198 ? 13.173 2.010 -13.232 1.00 95.69 198 LYS A N 1
ATOM 1618 C CA . LYS A 1 198 ? 11.743 1.698 -13.231 1.00 95.69 198 LYS A CA 1
ATOM 1619 C C . LYS A 1 198 ? 11.533 0.225 -12.978 1.00 95.69 198 LYS A C 1
ATOM 1621 O O . LYS A 1 198 ? 12.127 -0.611 -13.654 1.00 95.69 198 LYS A O 1
ATOM 1626 N N . TRP A 1 199 ? 10.610 -0.074 -12.080 1.00 95.75 199 TRP A N 1
ATOM 1627 C CA . TRP A 1 199 ? 10.248 -1.433 -11.710 1.00 95.75 199 TRP A CA 1
ATOM 1628 C C . TRP A 1 199 ? 8.830 -1.745 -12.170 1.00 95.75 199 TRP A C 1
ATOM 1630 O O . TRP A 1 199 ? 7.943 -0.885 -12.143 1.00 95.75 199 TRP A O 1
ATOM 1640 N N . THR A 1 200 ? 8.629 -2.972 -12.638 1.00 96.31 200 THR A N 1
ATOM 1641 C CA . THR A 1 200 ? 7.353 -3.441 -13.195 1.00 96.31 200 THR A CA 1
ATOM 1642 C C . THR A 1 200 ? 7.081 -4.846 -12.723 1.00 96.31 200 THR A C 1
ATOM 1644 O O . THR A 1 200 ? 7.988 -5.679 -12.751 1.00 96.31 200 THR A O 1
ATOM 1647 N N . ILE A 1 201 ? 5.837 -5.134 -12.361 1.00 95.75 201 ILE A N 1
ATOM 1648 C CA . ILE A 1 201 ? 5.422 -6.507 -12.119 1.00 95.75 201 ILE A CA 1
ATOM 1649 C C . ILE A 1 201 ? 5.445 -7.293 -13.439 1.00 95.75 201 ILE A C 1
ATOM 1651 O O . ILE A 1 201 ? 4.884 -6.874 -14.455 1.00 95.75 201 ILE A O 1
ATOM 1655 N N . VAL A 1 202 ? 6.099 -8.450 -13.436 1.00 94.56 202 VAL A N 1
ATOM 1656 C CA . VAL A 1 202 ? 6.142 -9.379 -14.575 1.00 94.56 202 VAL A CA 1
ATOM 1657 C C . VAL A 1 202 ? 5.197 -10.561 -14.367 1.00 94.56 202 VAL A C 1
ATOM 1659 O O . VAL A 1 202 ? 4.644 -11.091 -15.338 1.00 94.56 202 VAL A O 1
ATOM 1662 N N . LYS A 1 203 ? 4.947 -10.938 -13.108 1.00 93.12 203 LYS A N 1
ATOM 1663 C CA . LYS A 1 203 ? 4.062 -12.042 -12.720 1.00 93.12 203 LYS A CA 1
ATOM 1664 C C . LYS A 1 203 ? 3.486 -11.813 -11.314 1.00 93.12 203 LYS A C 1
ATOM 1666 O O . LYS A 1 203 ? 4.160 -11.218 -10.479 1.00 93.12 203 LYS A O 1
ATOM 1671 N N . LYS A 1 204 ? 2.265 -12.301 -11.097 1.00 90.19 204 LYS A N 1
ATOM 1672 C CA . LYS A 1 204 ? 1.597 -12.484 -9.805 1.00 90.19 204 LYS A CA 1
ATOM 1673 C C . LYS A 1 204 ? 1.149 -13.942 -9.713 1.00 90.19 204 LYS A C 1
ATOM 1675 O O . LYS A 1 204 ? 0.821 -14.486 -10.797 1.00 90.19 204 LYS A O 1
#

Sequence (204 aa):
MKKLPKILIITIVIVCGILIFKKSQHLTKKDIEFNPYKVGDSLFFQSTKNEKDTIIITSIYKQKLTEKCYSLLTCIPTYLFGETWEGYYVNSEFPNNHGEAWDDILTIRAEKDGTKTIMFSLYKKDACWYGNNDMENNANKILNLPTIKFERGQKIFNDVIIIPSTNKEYRDRDDFIAKMYWSKSQGLVGFDKLNGDKWTIVKK

Secondary structure (DSSP, 8-state):
-PPPPHHHHHHHHHHHHHTS---B----HHHHTT----TT-EEEEEETTS-EEEEEEEEEEEEEEEPPP-SHHHHHHHHHH--EEEEEEEEEE-TT-TTSPPEEEEEEEE-TTS-EEEE---EETTEE--TT-S-SS-HHHHHTSPPEEEEETTEEEEEEEEEE----TTTT-TTBEEEEEEETTTEEEEEEETTS-EEEEEE-

Radius of gyration: 22.61 Å; Cα contacts (8 Å, |Δi|>4): 386; chains: 1; bounding box: 59×33×76 Å